Protein AF-A0A818ND26-F1 (afdb_monomer_lite)

Radius of gyration: 24.38 Å; chains: 1; bounding box: 52×43×63 Å

Foldseek 3Di:
DDPLLVVLLVVLVVLLVCLQAQLVQLQPDDAQAFDDCVVCVPPPGPPVVSVVVNCVCCVQFNVVSRRSHPVNNVLSNCRNPPSNVLSVVSSVCSVVVPLVCLVVLLVVLVSLLVSLVVSVCCQVPNPGHTNDVVVVCVVCVVSNCSSVSSCVVSPDPDPPDVLVVVLVVVLVVVVVVCVVVVHDDDPVNSQVSSVVSSVVVPPVVPPDDD

Structure (mmCIF, N/CA/C/O backbone):
data_AF-A0A818ND26-F1
#
_entry.id   AF-A0A818ND26-F1
#
loop_
_atom_site.group_PDB
_atom_site.id
_atom_site.type_symbol
_atom_site.label_atom_id
_atom_site.label_alt_id
_atom_site.label_comp_id
_atom_site.label_asym_id
_atom_site.label_entity_id
_atom_site.label_seq_id
_atom_site.pdbx_PDB_ins_code
_atom_site.Cartn_x
_atom_site.Cartn_y
_atom_site.Cartn_z
_atom_site.occupancy
_atom_site.B_iso_or_equiv
_atom_site.auth_seq_id
_atom_site.auth_comp_id
_atom_site.auth_asym_id
_atom_site.auth_atom_id
_atom_site.pdbx_PDB_model_num
ATOM 1 N N . MET A 1 1 ? -14.605 -12.585 13.338 1.00 81.44 1 MET A N 1
ATOM 2 C CA . MET A 1 1 ? -13.913 -11.651 12.425 1.00 81.44 1 MET A CA 1
ATOM 3 C C . MET A 1 1 ? -14.925 -11.227 11.373 1.00 81.44 1 MET A C 1
ATOM 5 O O . MET A 1 1 ? -15.633 -12.107 10.894 1.00 81.44 1 MET A O 1
ATOM 9 N N . GLN A 1 2 ? -15.090 -9.928 11.109 1.00 87.25 2 GLN A N 1
ATOM 10 C CA . GLN A 1 2 ? -16.109 -9.437 10.166 1.00 87.25 2 GLN A CA 1
ATOM 11 C C . GLN A 1 2 ? -15.726 -9.802 8.720 1.00 87.25 2 GLN A C 1
ATOM 13 O O . GLN A 1 2 ? -14.552 -10.042 8.439 1.00 87.25 2 GLN A O 1
ATOM 18 N N . SER A 1 3 ? -16.685 -9.835 7.787 1.00 93.44 3 SER A N 1
ATOM 19 C CA . SER A 1 3 ? -16.395 -10.131 6.369 1.00 93.44 3 SER A CA 1
ATOM 20 C C . SER A 1 3 ? -15.405 -9.134 5.757 1.00 93.44 3 SER A C 1
ATOM 22 O O . SER A 1 3 ? -14.514 -9.529 5.013 1.00 93.44 3 SER A O 1
ATOM 24 N N . ILE A 1 4 ? -15.501 -7.859 6.144 1.00 94.81 4 ILE A N 1
ATOM 25 C CA . ILE A 1 4 ? -14.566 -6.807 5.727 1.00 94.81 4 ILE A CA 1
ATOM 26 C C . ILE A 1 4 ? -13.142 -7.031 6.261 1.00 94.81 4 ILE A C 1
ATOM 28 O O . ILE A 1 4 ? -12.183 -6.774 5.546 1.00 94.81 4 ILE A O 1
ATOM 32 N N . ASP A 1 5 ? -12.986 -7.582 7.469 1.00 96.06 5 ASP A N 1
ATOM 33 C CA . ASP A 1 5 ? -11.663 -7.887 8.034 1.00 96.06 5 ASP A CA 1
ATOM 34 C C . ASP A 1 5 ? -10.977 -9.007 7.229 1.00 96.06 5 ASP A C 1
ATOM 36 O O . ASP A 1 5 ? -9.780 -8.938 6.967 1.00 96.06 5 ASP A O 1
ATOM 40 N N . LYS A 1 6 ? -11.745 -10.019 6.789 1.00 96.94 6 LYS A N 1
ATOM 41 C CA . LYS A 1 6 ? -11.246 -11.095 5.913 1.00 96.94 6 LYS A CA 1
ATOM 42 C C . LYS A 1 6 ? -10.783 -10.554 4.563 1.00 96.94 6 LYS A C 1
ATOM 44 O O . LYS A 1 6 ? -9.723 -10.954 4.094 1.00 96.94 6 LYS A O 1
ATOM 49 N N . LEU A 1 7 ? -11.568 -9.652 3.966 1.00 96.81 7 LEU A N 1
ATOM 50 C CA . LEU A 1 7 ? -11.207 -8.978 2.719 1.00 96.81 7 LEU A CA 1
ATOM 51 C C . LEU A 1 7 ? -9.893 -8.208 2.887 1.00 96.81 7 LEU A C 1
ATOM 53 O O . LEU A 1 7 ? -8.977 -8.410 2.105 1.00 96.81 7 LEU A O 1
ATOM 57 N N . ILE A 1 8 ? -9.777 -7.394 3.941 1.00 97.75 8 ILE A N 1
ATOM 58 C CA . ILE A 1 8 ? -8.572 -6.601 4.223 1.00 97.75 8 ILE A CA 1
ATOM 59 C C . ILE A 1 8 ? -7.341 -7.493 4.404 1.00 97.75 8 ILE A C 1
ATOM 61 O O . ILE A 1 8 ? -6.300 -7.219 3.813 1.00 97.75 8 ILE A O 1
ATOM 65 N N . ILE A 1 9 ? -7.456 -8.575 5.181 1.00 98.25 9 ILE A N 1
ATOM 66 C CA . ILE A 1 9 ? -6.361 -9.537 5.368 1.00 98.25 9 ILE A CA 1
ATOM 67 C C . ILE A 1 9 ? -5.968 -10.173 4.031 1.00 98.25 9 ILE A C 1
ATOM 69 O O . ILE A 1 9 ? -4.786 -10.202 3.703 1.00 98.25 9 ILE A O 1
ATOM 73 N N . GLY A 1 10 ? -6.942 -10.651 3.249 1.00 98.06 10 GLY A N 1
ATOM 74 C CA . GLY A 1 10 ? -6.683 -11.237 1.933 1.00 98.06 10 GLY A CA 1
ATOM 75 C C . GLY A 1 10 ? -5.962 -10.263 1.002 1.00 98.06 10 GLY A C 1
ATOM 76 O O . GLY A 1 10 ? -4.961 -10.627 0.388 1.00 98.06 10 GLY A O 1
ATOM 77 N N . THR A 1 11 ? -6.402 -9.004 0.968 1.00 97.69 11 THR A N 1
ATOM 78 C CA . THR A 1 11 ? -5.747 -7.945 0.197 1.00 97.69 11 THR A CA 1
ATOM 79 C C . THR A 1 11 ? -4.316 -7.699 0.662 1.00 97.69 11 THR A C 1
ATOM 81 O O . THR A 1 11 ? -3.419 -7.632 -0.172 1.00 97.69 11 THR A O 1
ATOM 84 N N . PHE A 1 12 ? -4.062 -7.624 1.971 1.00 98.38 12 PHE A N 1
ATOM 85 C CA . PHE A 1 12 ? -2.701 -7.451 2.483 1.00 98.38 12 PHE A CA 1
ATOM 86 C C . PHE A 1 12 ? -1.774 -8.620 2.138 1.00 98.38 12 PHE A C 1
ATOM 88 O O . PHE A 1 12 ? -0.599 -8.385 1.882 1.00 98.38 12 PHE A O 1
ATOM 95 N N . ILE A 1 13 ? -2.275 -9.857 2.071 1.00 98.44 13 ILE A N 1
ATOM 96 C CA . ILE A 1 13 ? -1.480 -11.016 1.623 1.00 98.44 13 ILE A CA 1
ATOM 97 C C . ILE A 1 13 ? -1.099 -10.875 0.143 1.00 98.44 13 ILE A C 1
ATOM 99 O O . ILE A 1 13 ? 0.050 -11.115 -0.237 1.00 98.44 13 ILE A O 1
ATOM 103 N N . VAL A 1 14 ? -2.051 -10.460 -0.697 1.00 97.38 14 VAL A N 1
ATOM 104 C CA . VAL A 1 14 ? -1.796 -10.202 -2.121 1.00 97.38 14 VAL A CA 1
ATOM 105 C C . VAL A 1 14 ? -0.785 -9.067 -2.280 1.00 97.38 14 VAL A C 1
ATOM 107 O O . VAL A 1 14 ? 0.212 -9.237 -2.977 1.00 97.38 14 VAL A O 1
ATOM 110 N N . PHE A 1 15 ? -0.980 -7.947 -1.583 1.00 96.94 15 PHE A N 1
ATOM 111 C CA . PHE A 1 15 ? -0.073 -6.798 -1.640 1.00 96.94 15 PHE A CA 1
ATOM 112 C C . PHE A 1 15 ? 1.320 -7.147 -1.126 1.00 96.94 15 PHE A C 1
ATOM 114 O O . PHE A 1 15 ? 2.300 -6.772 -1.753 1.00 96.94 15 PHE A O 1
ATOM 121 N N . PHE A 1 16 ? 1.422 -7.926 -0.047 1.00 98.19 16 PHE A N 1
ATOM 122 C CA . PHE A 1 16 ? 2.698 -8.447 0.437 1.00 98.19 16 PHE A CA 1
ATOM 123 C C . PHE A 1 16 ? 3.413 -9.263 -0.639 1.00 98.19 16 PHE A C 1
ATOM 125 O O . PHE A 1 16 ? 4.606 -9.074 -0.849 1.00 98.19 16 PHE A O 1
ATOM 132 N N . THR A 1 17 ? 2.682 -10.120 -1.357 1.00 97.44 17 THR A N 1
ATOM 133 C CA . THR A 1 17 ? 3.244 -10.924 -2.448 1.00 97.44 17 THR A CA 1
ATOM 134 C C . THR A 1 17 ? 3.788 -10.036 -3.566 1.00 97.44 17 THR A C 1
ATOM 136 O O . THR A 1 17 ? 4.926 -10.239 -3.982 1.00 97.44 17 THR A O 1
ATOM 139 N N . PHE A 1 18 ? 3.031 -9.031 -4.018 1.00 96.25 18 PHE A N 1
ATOM 140 C CA . PHE A 1 18 ? 3.501 -8.069 -5.026 1.00 96.25 18 PHE A CA 1
ATOM 141 C C . PHE A 1 18 ? 4.711 -7.264 -4.541 1.00 96.25 18 PHE A C 1
ATOM 143 O O . PHE A 1 18 ? 5.701 -7.172 -5.263 1.00 96.25 18 PHE A O 1
ATOM 150 N N . ALA A 1 19 ? 4.680 -6.785 -3.297 1.00 96.88 19 ALA A N 1
ATOM 151 C CA . ALA A 1 19 ? 5.752 -5.995 -2.706 1.00 96.88 19 ALA A CA 1
ATOM 152 C C . ALA A 1 19 ? 7.090 -6.744 -2.698 1.00 96.88 19 ALA A C 1
ATOM 154 O O . ALA A 1 19 ? 8.116 -6.204 -3.105 1.00 96.88 19 ALA A O 1
ATOM 155 N N . ILE A 1 20 ? 7.086 -8.015 -2.279 1.00 97.25 20 ILE A N 1
ATOM 156 C CA . ILE A 1 20 ? 8.314 -8.818 -2.227 1.00 97.25 20 ILE A CA 1
ATOM 157 C C . ILE A 1 20 ? 8.710 -9.414 -3.579 1.00 97.25 20 ILE A C 1
ATOM 159 O O . ILE A 1 20 ? 9.785 -9.995 -3.664 1.00 97.25 20 ILE A O 1
ATOM 163 N N . THR A 1 21 ? 7.872 -9.325 -4.616 1.00 96.50 21 THR A N 1
ATOM 164 C CA . THR A 1 21 ? 8.174 -9.886 -5.942 1.00 96.50 21 THR A CA 1
ATOM 165 C C . THR A 1 21 ? 8.370 -8.792 -6.982 1.00 96.50 21 THR A C 1
ATOM 167 O O . THR A 1 21 ? 9.504 -8.520 -7.355 1.00 96.50 21 THR A O 1
ATOM 170 N N . THR A 1 22 ? 7.290 -8.166 -7.437 1.00 95.06 22 THR A N 1
ATOM 171 C CA . THR A 1 22 ? 7.282 -7.156 -8.498 1.00 95.06 22 THR A CA 1
ATOM 172 C C . THR A 1 22 ? 7.978 -5.869 -8.060 1.00 95.06 22 THR A C 1
ATOM 174 O O . THR A 1 22 ? 8.961 -5.475 -8.680 1.00 95.06 22 THR A O 1
ATOM 177 N N . ASP A 1 23 ? 7.545 -5.250 -6.960 1.00 94.81 23 ASP A N 1
ATOM 178 C CA . ASP A 1 23 ? 8.058 -3.929 -6.546 1.00 94.81 23 ASP A CA 1
ATOM 179 C C . ASP A 1 23 ? 9.511 -4.019 -6.047 1.00 94.81 23 ASP A C 1
ATOM 181 O O . ASP A 1 23 ? 10.302 -3.071 -6.135 1.00 94.81 23 ASP A O 1
ATOM 185 N N . TYR A 1 24 ? 9.897 -5.207 -5.571 1.00 96.12 24 TYR A N 1
ATOM 186 C CA . TYR A 1 24 ? 11.274 -5.536 -5.230 1.00 96.12 24 TYR A CA 1
ATOM 187 C C . TYR A 1 24 ? 12.227 -5.325 -6.414 1.00 96.12 24 TYR A C 1
ATOM 189 O O . TYR A 1 24 ? 13.339 -4.848 -6.195 1.00 96.12 24 TYR A O 1
ATOM 197 N N . ILE A 1 25 ? 11.797 -5.610 -7.653 1.00 96.25 25 ILE A N 1
ATOM 198 C CA . ILE A 1 25 ? 12.621 -5.444 -8.861 1.00 96.25 25 ILE A CA 1
ATOM 199 C C . ILE A 1 25 ? 13.108 -3.994 -8.970 1.00 96.25 25 ILE A C 1
ATOM 201 O O . ILE A 1 25 ? 14.316 -3.758 -8.980 1.00 96.25 25 ILE A O 1
ATOM 205 N N . ASN A 1 26 ? 12.187 -3.025 -8.973 1.00 95.81 26 ASN A N 1
ATOM 206 C CA . ASN A 1 26 ? 12.513 -1.595 -9.020 1.00 95.81 26 ASN A CA 1
ATOM 207 C C . ASN A 1 26 ? 13.348 -1.154 -7.811 1.00 95.81 26 ASN A C 1
ATOM 209 O O . ASN A 1 26 ? 14.309 -0.395 -7.951 1.00 95.81 26 ASN A O 1
ATOM 213 N N . SER A 1 27 ? 13.019 -1.680 -6.630 1.00 95.06 27 SER A N 1
ATOM 214 C CA . SER A 1 27 ? 13.678 -1.327 -5.369 1.00 95.06 27 SER A CA 1
ATOM 215 C C . SER A 1 27 ? 15.167 -1.680 -5.347 1.00 95.06 27 SER A C 1
ATOM 217 O O . SER A 1 27 ? 15.984 -0.921 -4.816 1.00 95.06 27 SER A O 1
ATOM 219 N N . VAL A 1 28 ? 15.556 -2.816 -5.933 1.00 94.12 28 VAL A N 1
ATOM 220 C CA . VAL A 1 28 ? 16.959 -3.269 -5.939 1.00 94.12 28 VAL A CA 1
ATOM 221 C C . VAL A 1 28 ? 17.697 -2.959 -7.235 1.00 94.12 28 VAL A C 1
ATOM 223 O O . VAL A 1 28 ? 18.923 -2.861 -7.207 1.00 94.12 28 VAL A O 1
ATOM 226 N N . ALA A 1 29 ? 16.983 -2.723 -8.338 1.00 94.25 29 ALA A N 1
ATOM 227 C CA . ALA A 1 29 ? 17.585 -2.322 -9.605 1.00 94.25 29 ALA A CA 1
ATOM 228 C C . ALA A 1 29 ? 18.390 -1.024 -9.490 1.00 94.25 29 ALA A C 1
ATOM 230 O O . ALA A 1 29 ? 17.991 -0.133 -8.735 1.00 94.25 29 ALA A O 1
ATOM 231 N N . PRO A 1 30 ? 19.510 -0.882 -10.218 1.00 91.81 30 PRO A N 1
ATOM 232 C CA . PRO A 1 30 ? 20.260 0.367 -10.241 1.00 91.81 30 PRO A CA 1
ATOM 233 C C . PRO A 1 30 ? 19.376 1.560 -10.640 1.00 91.81 30 PRO A C 1
ATOM 235 O O . PRO A 1 30 ? 18.368 1.418 -11.332 1.00 91.81 30 PRO A O 1
ATOM 238 N N . VAL A 1 31 ? 19.729 2.742 -10.136 1.00 92.81 31 VAL A N 1
ATOM 239 C CA . VAL A 1 31 ? 19.004 3.989 -10.420 1.00 92.81 31 VAL A CA 1
ATOM 240 C C . VAL A 1 31 ? 19.360 4.472 -11.820 1.00 92.81 31 VAL A C 1
ATOM 242 O O . 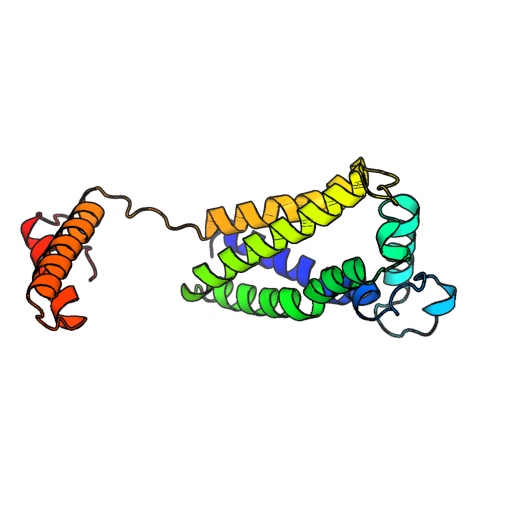VAL A 1 31 ? 20.543 4.520 -12.148 1.00 92.81 31 VAL A O 1
ATOM 245 N N . ASN A 1 32 ? 18.364 4.918 -12.592 1.00 89.12 32 ASN A N 1
ATOM 246 C CA . ASN A 1 32 ? 18.531 5.439 -13.957 1.00 89.12 32 ASN A CA 1
ATOM 247 C C . ASN A 1 32 ? 19.130 4.425 -14.953 1.00 89.12 32 ASN A C 1
ATOM 249 O O . ASN A 1 32 ? 19.660 4.822 -15.992 1.00 89.12 32 ASN A O 1
ATOM 253 N N . GLU A 1 33 ? 19.058 3.131 -14.646 1.00 89.25 33 GLU A N 1
ATOM 254 C CA . GLU A 1 33 ? 19.393 2.062 -15.580 1.00 89.25 33 GLU A CA 1
ATOM 255 C C . GLU A 1 33 ? 18.117 1.326 -15.968 1.00 89.25 33 GLU A C 1
ATOM 257 O O . GLU A 1 33 ? 17.318 0.946 -15.110 1.00 89.25 33 GLU A O 1
ATOM 262 N N . GLU A 1 34 ? 17.939 1.101 -17.268 1.00 89.94 34 GLU A N 1
ATOM 263 C CA . GLU A 1 34 ? 16.754 0.411 -17.757 1.00 89.94 34 GLU A CA 1
ATOM 264 C C . GLU A 1 34 ? 16.716 -1.043 -17.288 1.00 89.94 34 GLU A C 1
ATOM 266 O O . GLU A 1 34 ? 17.657 -1.805 -17.504 1.00 89.94 34 GLU A O 1
ATOM 271 N N . ILE A 1 35 ? 15.602 -1.466 -16.706 1.00 92.00 35 ILE A N 1
ATOM 272 C CA . ILE A 1 35 ? 15.396 -2.830 -16.226 1.00 92.00 35 ILE A CA 1
ATOM 273 C C . ILE A 1 35 ? 14.963 -3.705 -17.406 1.00 92.00 35 ILE A C 1
ATOM 275 O O . ILE A 1 35 ? 13.798 -3.724 -17.789 1.00 92.00 35 ILE A O 1
ATOM 279 N N . ARG A 1 36 ? 15.894 -4.464 -17.988 1.00 90.00 36 ARG A N 1
ATOM 280 C CA . ARG A 1 36 ? 15.653 -5.341 -19.146 1.00 90.00 36 ARG A CA 1
ATOM 281 C C . ARG A 1 36 ? 15.995 -6.790 -18.823 1.00 90.00 36 ARG A C 1
ATOM 283 O O . ARG A 1 36 ? 16.625 -7.106 -17.821 1.00 90.00 36 ARG A O 1
ATOM 290 N N . ASN A 1 37 ? 15.613 -7.709 -19.702 1.00 87.44 37 ASN A N 1
ATOM 291 C CA . ASN A 1 37 ? 15.964 -9.123 -19.539 1.00 87.44 37 ASN A CA 1
ATOM 292 C C . ASN A 1 37 ? 17.497 -9.338 -19.534 1.00 87.44 37 ASN A C 1
ATOM 294 O O . ASN A 1 37 ? 18.037 -10.132 -18.767 1.00 87.44 37 ASN A O 1
ATOM 298 N N . GLU A 1 38 ? 18.226 -8.570 -20.344 1.00 87.56 38 GLU A N 1
ATOM 299 C CA . GLU A 1 38 ? 19.681 -8.687 -20.501 1.00 87.56 38 GLU A CA 1
ATOM 300 C C . GLU A 1 38 ? 20.445 -8.454 -19.185 1.00 87.56 38 GLU A C 1
ATOM 302 O O . GLU A 1 38 ? 21.334 -9.240 -18.848 1.00 87.56 38 GLU A O 1
ATOM 307 N N . ASN A 1 39 ? 20.066 -7.436 -18.400 1.00 86.94 39 ASN A N 1
ATOM 308 C CA . ASN A 1 39 ? 20.769 -7.048 -17.169 1.00 86.94 39 ASN A CA 1
ATOM 309 C C . ASN A 1 39 ? 20.234 -7.704 -15.881 1.00 86.94 39 ASN A C 1
ATOM 311 O O . ASN A 1 39 ? 20.850 -7.582 -14.822 1.00 86.94 39 ASN A O 1
ATOM 315 N N . THR A 1 40 ? 19.145 -8.463 -15.966 1.00 89.75 40 THR A N 1
ATOM 316 C CA . THR A 1 40 ? 18.503 -9.136 -14.817 1.00 89.75 40 THR A CA 1
ATOM 317 C C . THR A 1 40 ? 18.419 -10.660 -14.968 1.00 89.75 40 THR A C 1
ATOM 319 O O . THR A 1 40 ? 18.053 -11.357 -14.024 1.00 89.75 40 THR A O 1
ATOM 322 N N . SER A 1 41 ? 18.841 -11.217 -16.108 1.00 87.69 41 SER A N 1
ATOM 323 C CA . SER A 1 41 ? 18.864 -12.666 -16.380 1.00 87.69 41 SER A CA 1
AT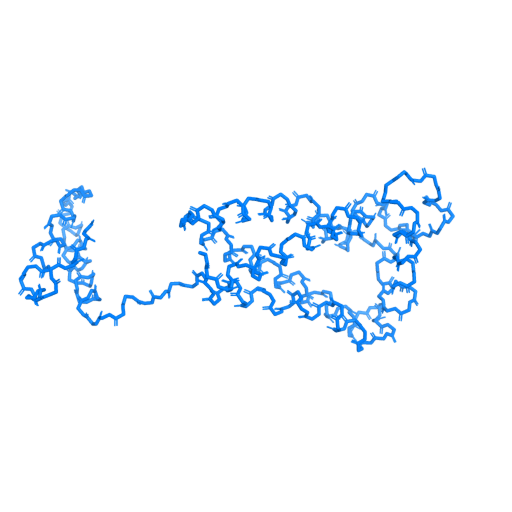OM 324 C C . SER A 1 41 ? 19.584 -13.510 -15.316 1.00 87.69 41 SER A C 1
ATOM 326 O O . SER A 1 41 ? 19.271 -14.685 -15.129 1.00 87.69 41 SER A O 1
ATOM 328 N N . LYS A 1 42 ? 20.552 -12.917 -14.606 1.00 90.12 42 LYS A N 1
ATOM 329 C CA . LYS A 1 42 ? 21.326 -13.567 -13.535 1.00 90.12 42 LYS A CA 1
ATOM 330 C C . LYS A 1 42 ? 20.695 -13.439 -12.148 1.00 90.12 42 LYS A C 1
ATOM 332 O O . LYS A 1 42 ? 21.222 -14.004 -11.192 1.00 90.12 42 LYS A O 1
ATOM 337 N N . TRP A 1 43 ? 19.624 -12.666 -12.004 1.00 92.69 43 TRP A N 1
ATOM 338 C CA . TRP A 1 43 ? 19.007 -12.434 -10.707 1.00 92.69 43 TRP A CA 1
ATOM 339 C C . TRP A 1 43 ? 18.215 -13.669 -10.284 1.00 92.69 43 TRP A C 1
ATOM 341 O O . TRP A 1 43 ? 17.450 -14.246 -11.059 1.00 92.69 43 TRP A O 1
ATOM 351 N N . LEU A 1 44 ? 18.416 -14.077 -9.031 1.00 92.75 44 LEU A N 1
ATOM 352 C CA . LEU A 1 44 ? 17.753 -15.249 -8.454 1.00 92.75 44 LEU A CA 1
ATOM 353 C C . LEU A 1 44 ? 16.330 -14.941 -7.979 1.00 92.75 44 LEU A C 1
ATOM 355 O O . LEU A 1 44 ? 15.514 -15.853 -7.859 1.00 92.75 44 LEU A O 1
ATOM 359 N N . TRP A 1 45 ? 16.048 -13.671 -7.686 1.00 94.44 45 TRP A N 1
ATOM 360 C CA . TRP A 1 45 ? 14.781 -13.230 -7.127 1.00 94.44 45 TRP A CA 1
ATOM 361 C C . TRP A 1 45 ? 14.293 -11.928 -7.788 1.00 94.44 45 TRP A C 1
ATOM 363 O O . TRP A 1 45 ? 15.110 -11.021 -7.971 1.00 94.44 45 TRP A O 1
ATOM 373 N N . PRO A 1 46 ? 12.985 -11.806 -8.098 1.00 95.75 46 PRO A N 1
ATOM 374 C CA . PRO A 1 46 ? 11.960 -12.859 -8.047 1.00 95.75 46 PRO A CA 1
ATOM 375 C C . PRO A 1 46 ? 12.195 -13.971 -9.093 1.00 95.75 46 PRO A C 1
ATOM 377 O O . PRO A 1 46 ? 13.090 -13.858 -9.931 1.00 95.75 46 PRO A O 1
ATOM 380 N N . PRO A 1 47 ? 11.424 -15.075 -9.071 1.00 95.12 47 PRO A N 1
ATOM 381 C CA . PRO A 1 47 ? 11.530 -16.109 -10.098 1.00 95.12 47 PRO A CA 1
ATOM 382 C C . PRO A 1 47 ? 11.385 -15.543 -11.519 1.00 95.12 47 PRO A C 1
ATOM 384 O O . PRO A 1 47 ? 10.573 -14.656 -11.766 1.00 95.12 47 PRO A O 1
ATOM 387 N N . GLN A 1 48 ? 12.106 -16.112 -12.487 1.00 91.75 48 GLN A N 1
ATOM 388 C CA . GLN A 1 48 ? 12.203 -15.590 -13.862 1.00 91.75 48 GLN A CA 1
ATOM 389 C C . GLN A 1 48 ? 10.859 -15.426 -14.600 1.00 91.75 48 GLN A C 1
ATOM 391 O O . GLN A 1 48 ? 10.739 -14.594 -15.498 1.00 91.75 48 GLN A O 1
ATOM 396 N N . PHE A 1 49 ? 9.814 -16.174 -14.233 1.00 93.69 49 PHE A N 1
ATOM 397 C CA . PHE A 1 49 ? 8.482 -15.953 -14.808 1.00 93.69 49 PHE A CA 1
ATOM 398 C C . PHE A 1 49 ? 7.855 -14.623 -14.352 1.00 93.69 49 PHE A C 1
ATOM 400 O O . PHE A 1 49 ? 7.117 -14.013 -15.122 1.00 93.69 49 PHE A O 1
ATOM 407 N N . VAL A 1 50 ? 8.174 -14.151 -13.140 1.00 96.50 50 VAL A N 1
ATOM 408 C CA . VAL A 1 50 ? 7.736 -12.847 -12.621 1.00 96.50 50 VAL A CA 1
ATOM 409 C C . VAL A 1 50 ? 8.402 -11.728 -13.411 1.00 96.50 50 VAL A C 1
ATOM 411 O O . VAL A 1 50 ? 7.712 -10.809 -13.827 1.00 96.50 50 VAL A O 1
ATOM 414 N N . PHE A 1 51 ? 9.699 -11.845 -13.714 1.00 95.38 51 PHE A N 1
ATOM 415 C CA . PHE A 1 51 ? 10.394 -10.896 -14.592 1.00 95.38 51 PHE A CA 1
ATOM 416 C C . PHE A 1 51 ? 9.733 -10.791 -15.969 1.00 95.38 51 PHE A C 1
ATOM 418 O O . PHE A 1 51 ? 9.495 -9.693 -16.454 1.00 95.38 51 PHE A O 1
ATOM 425 N N . LYS A 1 52 ? 9.350 -11.920 -16.580 1.00 94.00 52 LYS A N 1
ATOM 426 C CA . LYS A 1 52 ? 8.633 -11.909 -17.869 1.00 94.00 52 LYS A CA 1
ATOM 427 C C . LYS A 1 52 ? 7.294 -11.172 -17.790 1.00 94.00 52 LYS A C 1
ATOM 429 O O . LYS A 1 52 ? 6.977 -10.400 -18.690 1.00 94.00 52 LYS A O 1
ATOM 434 N N . LEU A 1 53 ? 6.522 -11.405 -16.726 1.00 95.50 53 LEU A N 1
ATOM 435 C CA . LEU A 1 53 ? 5.265 -10.689 -16.486 1.00 95.50 53 LEU A CA 1
ATOM 436 C C . LEU A 1 53 ? 5.507 -9.197 -16.244 1.00 95.50 53 LEU A C 1
ATOM 438 O O . LEU A 1 53 ? 4.777 -8.369 -16.778 1.00 95.50 53 LEU A O 1
ATOM 442 N N . TYR A 1 54 ? 6.550 -8.868 -15.487 1.00 96.12 54 TYR A N 1
ATOM 443 C CA . TYR A 1 54 ? 6.968 -7.502 -15.216 1.00 96.12 54 TYR A CA 1
ATOM 444 C C . TYR A 1 54 ? 7.350 -6.763 -16.503 1.00 96.12 54 TYR A C 1
ATOM 446 O O . TYR A 1 54 ? 6.803 -5.695 -16.759 1.00 96.12 54 TYR A O 1
ATOM 454 N N . TYR A 1 55 ? 8.196 -7.337 -17.368 1.00 95.38 55 TYR A N 1
ATOM 455 C CA . TYR A 1 55 ? 8.528 -6.707 -18.654 1.00 95.38 55 TYR A CA 1
ATOM 456 C C . TYR A 1 55 ? 7.298 -6.519 -19.516 1.00 95.38 55 TYR A C 1
ATOM 458 O O . TYR A 1 55 ? 7.099 -5.436 -20.050 1.00 95.38 55 TYR A O 1
ATOM 466 N N . TRP A 1 56 ? 6.441 -7.539 -19.607 1.00 96.06 56 TRP A N 1
ATOM 467 C CA . TRP A 1 56 ? 5.205 -7.414 -20.364 1.00 96.06 56 TRP A CA 1
ATOM 468 C C . TRP A 1 56 ? 4.344 -6.261 -19.840 1.00 96.06 56 TRP A C 1
ATOM 470 O O . TRP A 1 56 ? 3.864 -5.451 -20.634 1.00 96.06 56 TRP A O 1
ATOM 480 N N . TRP A 1 57 ? 4.188 -6.150 -18.517 1.00 96.44 57 TRP A N 1
ATOM 481 C CA . TRP A 1 57 ? 3.445 -5.059 -17.895 1.00 96.44 57 TRP A CA 1
ATOM 482 C C . TRP A 1 57 ? 4.057 -3.704 -18.240 1.00 96.44 57 TRP A C 1
ATOM 484 O O . TRP A 1 57 ? 3.351 -2.816 -18.712 1.00 96.44 57 TRP A O 1
ATOM 494 N N . CYS A 1 58 ? 5.367 -3.542 -18.083 1.00 95.31 58 CYS A N 1
ATOM 495 C CA . CYS A 1 58 ? 5.988 -2.246 -18.308 1.00 95.31 58 CYS A CA 1
ATOM 496 C C . CYS A 1 58 ? 6.032 -1.867 -19.799 1.00 95.31 58 CYS A C 1
ATOM 498 O O . CYS A 1 58 ? 5.787 -0.725 -20.182 1.00 95.31 58 CYS A O 1
ATOM 500 N N . GLU A 1 59 ? 6.267 -2.832 -20.686 1.00 94.50 59 GLU A N 1
ATOM 501 C CA . GLU A 1 59 ? 6.304 -2.596 -22.128 1.00 94.50 59 GLU A CA 1
ATOM 502 C C . GLU A 1 59 ? 4.928 -2.277 -22.719 1.00 94.50 59 GLU A C 1
ATOM 504 O O . GLU A 1 59 ? 4.870 -1.553 -23.713 1.00 94.50 59 GLU A O 1
ATOM 509 N N . ASN A 1 60 ? 3.834 -2.782 -22.139 1.00 96.25 60 ASN A N 1
ATOM 510 C CA . ASN A 1 60 ? 2.484 -2.644 -22.703 1.00 96.25 60 ASN A CA 1
ATOM 511 C C . ASN A 1 60 ? 1.568 -1.707 -21.908 1.00 96.25 60 ASN A C 1
ATOM 513 O O . ASN A 1 60 ? 0.580 -1.213 -22.454 1.00 96.25 60 ASN A O 1
ATOM 517 N N . VAL A 1 61 ? 1.874 -1.465 -20.634 1.00 97.06 61 VAL A N 1
ATOM 518 C CA . VAL A 1 61 ? 1.012 -0.724 -19.709 1.00 97.06 61 VAL A CA 1
ATOM 519 C C . VAL A 1 61 ? 1.775 0.434 -19.084 1.00 97.06 61 VAL A C 1
ATOM 521 O O . VAL A 1 61 ? 1.424 1.577 -19.378 1.00 97.06 61 VAL A O 1
ATOM 524 N N . ASP A 1 62 ? 2.811 0.157 -18.288 1.00 96.00 62 ASP A N 1
ATOM 525 C CA . ASP A 1 62 ? 3.474 1.155 -17.438 1.00 96.00 62 ASP A CA 1
ATOM 526 C C . ASP A 1 62 ? 4.996 1.275 -17.683 1.00 96.00 62 ASP A C 1
ATOM 528 O O . ASP A 1 62 ? 5.802 0.681 -16.963 1.00 96.00 62 ASP A O 1
ATOM 532 N N . PRO A 1 63 ? 5.423 2.019 -18.720 1.00 95.06 63 PRO A N 1
ATOM 533 C CA . PRO A 1 63 ? 6.828 2.0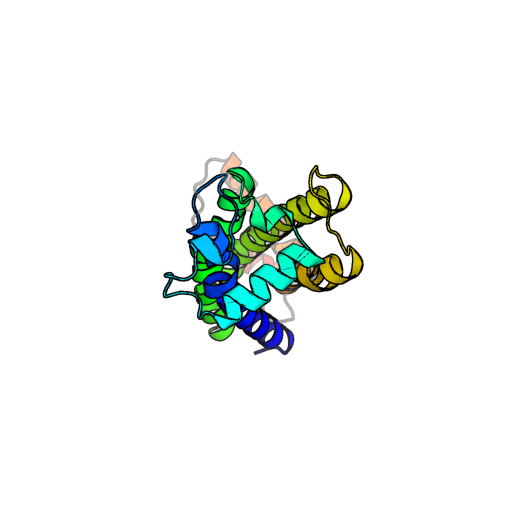74 -19.127 1.00 95.06 63 PRO A CA 1
ATOM 534 C C . PRO A 1 63 ? 7.742 2.779 -18.122 1.00 95.06 63 PRO A C 1
ATOM 536 O O . PRO A 1 63 ? 8.945 2.521 -18.140 1.00 95.06 63 PRO A O 1
ATOM 539 N N . ILE A 1 64 ? 7.196 3.608 -17.226 1.00 93.94 64 ILE A N 1
ATOM 540 C CA . ILE A 1 64 ? 7.996 4.387 -16.271 1.00 93.94 64 ILE A CA 1
ATOM 541 C C . ILE A 1 64 ? 8.804 3.491 -15.324 1.00 93.94 64 ILE A C 1
ATOM 543 O O . ILE A 1 64 ? 9.894 3.850 -14.874 1.00 93.94 64 ILE A O 1
ATOM 547 N N . LEU A 1 65 ? 8.294 2.286 -15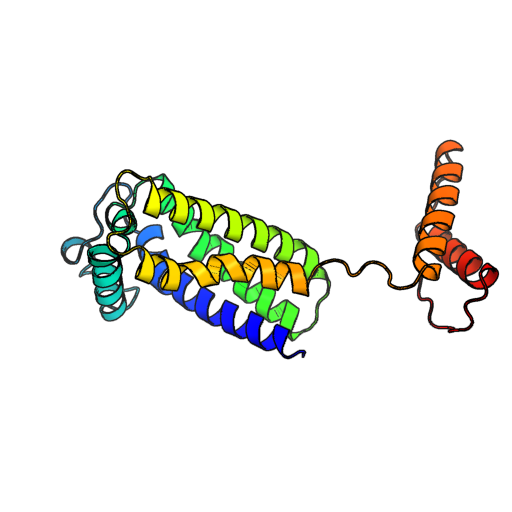.063 1.00 94.81 65 LEU A N 1
ATOM 548 C CA . LEU A 1 65 ? 8.952 1.296 -14.225 1.00 94.81 65 LEU A CA 1
ATOM 549 C C . LEU A 1 65 ? 10.229 0.745 -14.874 1.00 94.81 65 LEU A C 1
ATOM 551 O O . LEU A 1 65 ? 11.140 0.375 -14.139 1.00 94.81 65 LEU A O 1
ATOM 555 N N . LEU A 1 66 ? 10.348 0.741 -16.210 1.00 94.31 66 LEU A N 1
ATOM 556 C CA . LEU A 1 66 ? 11.562 0.265 -16.885 1.00 94.31 66 LEU A CA 1
ATOM 557 C C . LEU A 1 66 ? 12.741 1.198 -16.646 1.00 94.31 66 LEU A C 1
ATOM 559 O O . LEU A 1 66 ? 13.831 0.704 -16.394 1.00 94.31 66 LEU A O 1
ATOM 563 N N . HIS A 1 67 ? 12.552 2.516 -16.713 1.00 90.75 67 HIS A N 1
ATOM 564 C CA . HIS A 1 67 ? 13.669 3.458 -16.571 1.00 90.75 67 HIS A CA 1
ATOM 565 C C . HIS A 1 67 ? 14.143 3.626 -15.129 1.00 90.75 67 HIS A C 1
ATOM 567 O O . HIS A 1 67 ? 15.294 4.004 -14.914 1.00 90.75 67 HIS A O 1
ATOM 573 N N . ASN A 1 68 ? 13.264 3.339 -14.162 1.00 92.81 68 ASN A N 1
ATOM 574 C CA . ASN A 1 68 ? 13.578 3.296 -12.738 1.00 92.81 68 ASN A CA 1
ATOM 575 C C . ASN A 1 68 ? 14.403 4.504 -12.266 1.00 92.81 68 ASN A C 1
ATOM 577 O O . ASN A 1 68 ? 15.491 4.366 -11.691 1.00 92.81 68 ASN A O 1
ATOM 581 N N . ASP A 1 69 ? 13.898 5.706 -12.550 1.00 93.88 69 ASP A N 1
ATOM 582 C CA . ASP A 1 69 ? 14.548 6.927 -12.092 1.00 93.88 69 ASP A CA 1
ATOM 583 C C . ASP A 1 69 ? 14.633 6.983 -10.556 1.00 93.88 69 ASP A C 1
ATOM 585 O O . ASP A 1 69 ? 14.016 6.193 -9.834 1.00 93.88 69 ASP A O 1
ATOM 589 N N . ALA A 1 70 ? 15.415 7.927 -10.032 1.00 95.00 70 ALA A N 1
ATOM 590 C CA . ALA A 1 70 ? 15.659 8.027 -8.594 1.00 95.00 70 ALA A CA 1
ATOM 591 C C . ALA A 1 70 ? 14.373 8.127 -7.752 1.00 95.00 70 ALA A C 1
ATOM 593 O O . ALA A 1 70 ? 14.314 7.558 -6.660 1.00 95.00 70 ALA A O 1
ATOM 594 N N . PHE A 1 71 ? 13.353 8.835 -8.241 1.00 93.44 71 PHE A N 1
ATOM 595 C CA . PHE A 1 71 ? 12.110 9.019 -7.504 1.00 93.44 71 PHE A CA 1
ATOM 596 C C . PHE A 1 71 ? 11.200 7.796 -7.626 1.00 93.44 71 PHE A C 1
ATOM 598 O O . PHE A 1 71 ? 10.672 7.333 -6.620 1.00 93.44 71 PHE A O 1
ATOM 605 N N . ILE A 1 72 ? 11.091 7.203 -8.816 1.00 94.12 72 ILE A N 1
ATOM 606 C CA . ILE A 1 72 ? 10.351 5.952 -9.029 1.00 94.12 72 ILE A CA 1
ATOM 607 C C . ILE A 1 72 ? 10.951 4.815 -8.208 1.00 94.12 72 ILE A C 1
ATOM 609 O O . ILE A 1 72 ? 10.211 4.084 -7.548 1.00 94.12 72 ILE A O 1
ATOM 613 N N . LYS A 1 73 ? 12.282 4.700 -8.163 1.00 95.00 73 LYS A N 1
ATOM 614 C CA . LYS A 1 73 ? 12.951 3.750 -7.274 1.00 95.00 73 LYS A CA 1
ATOM 615 C C . LYS A 1 73 ? 12.607 4.032 -5.814 1.00 95.00 73 LYS A C 1
ATOM 617 O O . LYS A 1 73 ? 12.290 3.100 -5.083 1.00 95.00 73 LYS A O 1
ATOM 622 N N . TYR A 1 74 ? 12.678 5.292 -5.377 1.00 94.81 74 TYR A N 1
ATOM 623 C CA . TYR A 1 74 ? 12.353 5.665 -3.999 1.00 94.81 74 TYR A CA 1
ATOM 624 C C . TYR A 1 74 ? 10.928 5.248 -3.610 1.00 94.81 74 TYR A C 1
ATOM 626 O O . TYR A 1 74 ? 10.754 4.632 -2.558 1.00 94.81 74 TYR A O 1
ATOM 634 N N . LEU A 1 75 ? 9.938 5.523 -4.464 1.00 94.38 75 LEU A N 1
ATOM 635 C CA . LEU A 1 75 ? 8.554 5.103 -4.238 1.00 94.38 75 LEU A CA 1
ATOM 636 C C . LEU A 1 75 ? 8.439 3.581 -4.167 1.00 94.38 75 LEU A C 1
ATOM 638 O O . LEU A 1 75 ? 7.903 3.045 -3.200 1.00 94.38 75 LEU A O 1
ATOM 642 N N . ASN A 1 76 ? 9.036 2.868 -5.125 1.00 94.75 76 ASN A N 1
ATOM 643 C CA . ASN A 1 76 ? 9.000 1.408 -5.131 1.00 94.75 76 ASN A CA 1
ATOM 644 C C . ASN A 1 76 ? 9.696 0.799 -3.909 1.00 94.75 76 ASN A C 1
ATOM 646 O O . ASN A 1 76 ? 9.193 -0.188 -3.386 1.00 94.75 76 ASN A O 1
ATOM 650 N N . CYS A 1 77 ? 10.764 1.415 -3.383 1.00 95.88 77 CYS A N 1
ATOM 651 C CA . CYS A 1 77 ? 11.410 0.993 -2.136 1.00 95.88 77 CYS A CA 1
ATOM 652 C C . CYS A 1 77 ? 10.459 1.027 -0.930 1.00 95.88 77 CYS A C 1
ATOM 654 O O . CYS A 1 77 ? 10.625 0.228 -0.005 1.00 95.88 77 CYS A O 1
ATOM 656 N N . LEU A 1 78 ? 9.455 1.911 -0.909 1.00 95.56 78 LEU A N 1
ATOM 657 C CA . LEU A 1 78 ? 8.469 1.918 0.174 1.00 95.56 78 LEU A CA 1
ATOM 658 C C . LEU A 1 78 ? 7.725 0.583 0.242 1.00 95.56 78 LEU A C 1
ATOM 660 O O . LEU A 1 78 ? 7.435 0.108 1.337 1.00 95.56 78 LEU A O 1
ATOM 664 N N . SER A 1 79 ? 7.480 -0.070 -0.892 1.00 95.12 79 SER A N 1
ATOM 665 C CA . SER A 1 79 ? 6.683 -1.292 -0.930 1.00 95.12 79 SER A CA 1
ATOM 666 C C . SER A 1 79 ? 7.325 -2.466 -0.166 1.00 95.12 79 SER A C 1
ATOM 668 O O . SER A 1 79 ? 6.764 -2.876 0.856 1.00 95.12 79 SER A O 1
ATOM 670 N N . PRO A 1 80 ? 8.520 -2.986 -0.518 1.00 96.88 80 PRO A N 1
ATOM 671 C CA . PRO A 1 80 ? 9.122 -4.101 0.210 1.00 96.88 80 PRO A CA 1
ATOM 672 C C . PRO A 1 80 ? 9.691 -3.707 1.580 1.00 96.88 80 PRO A C 1
ATOM 674 O O . PRO A 1 80 ? 9.756 -4.562 2.463 1.00 96.88 80 PRO A O 1
ATOM 677 N N . PHE A 1 81 ? 10.115 -2.453 1.786 1.00 96.31 81 PHE A N 1
ATOM 678 C CA . PHE A 1 81 ? 10.834 -2.069 3.011 1.00 96.31 81 PHE A CA 1
ATOM 679 C C . PHE A 1 81 ? 9.962 -1.396 4.074 1.00 96.31 81 PHE A C 1
ATOM 681 O O . PHE A 1 81 ? 10.282 -1.492 5.258 1.00 96.31 81 PHE A O 1
ATOM 688 N N . LEU A 1 82 ? 8.860 -0.747 3.689 1.00 95.88 82 LEU A N 1
ATOM 689 C CA . LEU A 1 82 ? 7.941 -0.089 4.623 1.00 95.88 82 LEU A CA 1
ATOM 690 C C . LEU A 1 82 ? 6.569 -0.770 4.638 1.00 95.88 82 LEU A C 1
ATOM 692 O O . LEU A 1 82 ? 6.066 -1.123 5.708 1.00 95.88 82 LEU A O 1
ATOM 696 N N . PHE A 1 83 ? 5.962 -0.984 3.471 1.00 96.44 83 PHE A N 1
ATOM 697 C CA . PHE A 1 83 ? 4.595 -1.484 3.377 1.00 96.44 83 PHE A CA 1
ATOM 698 C C . PHE A 1 83 ? 4.503 -2.983 3.656 1.00 96.44 83 PHE A C 1
ATOM 700 O O . PHE A 1 83 ? 3.639 -3.391 4.425 1.00 96.44 83 PHE A O 1
ATOM 707 N N . ALA A 1 84 ? 5.415 -3.804 3.133 1.00 97.62 84 ALA A N 1
ATOM 708 C CA . ALA A 1 84 ? 5.392 -5.248 3.349 1.00 97.62 84 ALA A CA 1
ATOM 709 C C . ALA A 1 84 ? 5.502 -5.646 4.837 1.00 97.62 84 ALA A C 1
ATOM 711 O O . ALA A 1 84 ? 4.656 -6.419 5.299 1.00 97.62 84 ALA A O 1
ATOM 712 N N . PRO A 1 85 ? 6.437 -5.094 5.641 1.00 98.12 85 PRO A N 1
ATOM 713 C CA . PRO A 1 85 ? 6.439 -5.327 7.086 1.00 98.12 85 PRO A CA 1
ATOM 714 C C . PRO A 1 85 ? 5.147 -4.848 7.755 1.00 98.12 85 PRO A C 1
ATOM 716 O O . PRO A 1 85 ? 4.596 -5.541 8.615 1.00 98.12 85 PRO A O 1
ATOM 719 N N . PHE A 1 86 ? 4.625 -3.691 7.333 1.00 98.19 86 PHE A N 1
ATOM 720 C CA . PHE A 1 86 ? 3.368 -3.167 7.854 1.00 98.19 86 PHE A CA 1
ATOM 721 C C . PHE A 1 86 ? 2.182 -4.093 7.551 1.00 98.19 86 PHE A C 1
ATOM 723 O O . PHE A 1 86 ? 1.357 -4.311 8.435 1.00 98.19 86 PHE A O 1
ATOM 730 N N . TYR A 1 87 ? 2.106 -4.691 6.359 1.00 98.25 87 TYR A N 1
ATOM 731 C CA . TYR A 1 87 ? 1.061 -5.652 6.000 1.00 98.25 87 TYR A CA 1
ATOM 732 C C . TYR A 1 87 ? 1.027 -6.829 6.970 1.00 98.25 87 TYR A C 1
ATOM 734 O O . TYR A 1 87 ? -0.044 -7.181 7.459 1.00 98.25 87 TYR A O 1
ATOM 742 N N . LEU A 1 88 ? 2.186 -7.396 7.319 1.00 98.38 88 LEU A N 1
ATOM 743 C CA . LEU A 1 88 ? 2.269 -8.503 8.277 1.00 98.38 88 LEU A CA 1
ATOM 744 C C . LEU A 1 88 ? 1.801 -8.083 9.677 1.00 98.38 88 LEU A C 1
ATOM 746 O O . LEU A 1 88 ? 1.011 -8.789 10.309 1.00 98.38 88 LEU A O 1
ATOM 750 N N . ILE A 1 89 ? 2.236 -6.906 10.138 1.00 98.31 89 ILE A N 1
ATOM 751 C CA . ILE A 1 89 ? 1.817 -6.333 11.423 1.00 98.31 89 ILE A CA 1
ATOM 752 C C . ILE A 1 89 ? 0.301 -6.090 11.441 1.00 98.31 89 ILE A C 1
ATOM 754 O O . ILE A 1 89 ? -0.376 -6.434 12.413 1.00 98.31 89 ILE A O 1
ATOM 758 N N . ALA A 1 90 ? -0.248 -5.528 10.365 1.00 98.00 90 ALA A N 1
ATOM 759 C CA . ALA A 1 90 ? -1.669 -5.250 10.229 1.00 98.00 90 ALA A CA 1
ATOM 760 C C . ALA A 1 90 ? -2.491 -6.542 10.183 1.00 98.00 90 ALA A C 1
ATOM 762 O O . ALA A 1 90 ? -3.492 -6.639 10.890 1.00 98.00 90 ALA A O 1
ATOM 763 N N . ILE A 1 91 ? -2.056 -7.559 9.432 1.00 98.31 91 ILE A N 1
ATOM 764 C CA . ILE A 1 91 ? -2.700 -8.880 9.406 1.00 98.31 91 ILE A CA 1
ATOM 765 C C . ILE A 1 91 ? -2.768 -9.458 10.820 1.00 98.31 91 ILE A C 1
ATOM 767 O O . ILE A 1 91 ? -3.856 -9.819 11.272 1.00 98.31 91 ILE A O 1
ATOM 771 N N . TYR A 1 92 ? -1.640 -9.492 11.537 1.00 98.31 92 TYR A N 1
ATOM 772 C CA . TYR A 1 92 ? -1.585 -9.974 12.917 1.00 98.31 92 TYR A CA 1
ATOM 773 C C . TYR A 1 92 ? -2.555 -9.198 13.820 1.00 98.31 92 TYR A C 1
ATOM 775 O O . TYR A 1 92 ? -3.397 -9.786 14.504 1.00 98.31 92 TYR A O 1
ATOM 783 N N . ALA A 1 93 ? -2.495 -7.866 13.786 1.00 97.62 93 ALA A N 1
ATOM 784 C CA . ALA A 1 93 ? -3.316 -7.029 14.645 1.00 97.62 93 ALA A CA 1
ATOM 785 C C . ALA A 1 93 ? -4.817 -7.160 14.352 1.00 97.62 93 ALA A C 1
ATOM 787 O O . ALA A 1 93 ? -5.618 -7.230 15.284 1.00 97.62 93 ALA A O 1
ATOM 788 N N . ILE A 1 94 ? -5.209 -7.244 13.079 1.00 97.06 94 ILE A N 1
ATOM 789 C CA . ILE A 1 94 ? -6.607 -7.419 12.666 1.00 97.06 94 ILE A CA 1
ATOM 790 C C . ILE A 1 94 ? -7.107 -8.809 13.055 1.00 97.06 94 ILE A C 1
ATOM 792 O O . ILE A 1 94 ? -8.198 -8.930 13.618 1.00 97.06 94 ILE A O 1
ATOM 796 N N . TYR A 1 95 ? -6.302 -9.846 12.818 1.00 97.56 95 TYR A N 1
ATOM 797 C CA . TYR A 1 95 ? -6.637 -11.224 13.166 1.00 97.56 95 TYR A CA 1
ATOM 798 C C . TYR A 1 95 ? -6.886 -11.382 14.675 1.00 97.56 95 TYR A C 1
ATOM 800 O O . TYR A 1 95 ? -7.902 -11.948 15.086 1.00 97.56 95 TYR A O 1
ATOM 808 N N . HIS A 1 96 ? -6.026 -10.780 15.502 1.00 95.50 96 HIS A N 1
ATOM 809 C CA . HIS A 1 96 ? -6.151 -10.771 16.964 1.00 95.50 96 HIS A CA 1
ATOM 810 C C . HIS A 1 96 ? -7.037 -9.639 17.520 1.00 95.50 96 HIS A C 1
ATOM 812 O O . HIS A 1 96 ? -7.185 -9.510 18.734 1.00 95.50 96 HIS A O 1
ATOM 818 N N . LYS A 1 97 ? -7.686 -8.845 16.655 1.00 93.06 97 LYS A N 1
ATOM 819 C CA . LYS A 1 97 ? -8.592 -7.732 17.012 1.00 93.06 97 LYS A CA 1
ATOM 820 C C . LYS A 1 97 ? -7.962 -6.639 17.889 1.00 93.06 97 LYS A C 1
ATOM 822 O O . LYS A 1 97 ? -8.663 -5.960 18.648 1.00 93.06 97 LYS A O 1
ATOM 827 N N . HIS A 1 98 ? -6.657 -6.438 17.779 1.00 91.00 98 HIS A N 1
ATOM 828 C CA . HIS A 1 98 ? -5.952 -5.393 18.502 1.00 91.00 98 HIS A CA 1
ATOM 829 C C . HIS A 1 98 ? -6.378 -4.000 18.019 1.00 91.00 98 HIS A C 1
ATOM 831 O O . HIS A 1 98 ? -6.243 -3.670 16.846 1.00 91.00 98 HIS A O 1
ATOM 837 N N . GLN A 1 99 ? -6.873 -3.158 18.932 1.00 89.00 99 GLN A N 1
ATOM 838 C CA . GLN A 1 99 ? -7.401 -1.830 18.584 1.00 89.00 99 GLN A CA 1
ATOM 839 C C . GLN A 1 99 ? -6.312 -0.784 18.314 1.00 89.00 99 GLN A C 1
ATOM 841 O O . GLN A 1 99 ? -6.577 0.213 17.646 1.00 89.00 99 GLN A O 1
ATOM 846 N N . TRP A 1 100 ? -5.082 -1.011 18.785 1.00 91.31 100 TRP A N 1
ATOM 847 C CA . TRP A 1 100 ? -3.976 -0.067 18.603 1.00 91.31 100 TRP A CA 1
ATOM 848 C C . TRP A 1 100 ? -3.594 0.127 17.126 1.00 91.31 100 TRP A C 1
ATOM 850 O O . TRP A 1 100 ? -3.097 1.192 16.776 1.00 91.31 100 TRP A O 1
ATOM 860 N N . ILE A 1 101 ? -3.888 -0.845 16.242 1.00 96.25 101 ILE A N 1
ATOM 861 C CA . ILE A 1 101 ? -3.586 -0.768 14.796 1.00 96.25 101 ILE A CA 1
ATOM 862 C C . ILE A 1 101 ? -4.362 0.336 14.077 1.00 96.25 101 ILE A C 1
ATOM 864 O O . ILE A 1 101 ? -3.997 0.747 12.981 1.00 96.25 101 ILE A O 1
ATOM 868 N N . ARG A 1 102 ? -5.423 0.844 14.705 1.00 94.00 102 ARG A N 1
ATOM 869 C CA . ARG A 1 102 ? -6.350 1.805 14.121 1.00 94.00 102 ARG A CA 1
ATOM 870 C C . ARG A 1 102 ? -5.688 3.100 13.651 1.00 94.00 102 ARG A C 1
ATOM 872 O O . ARG A 1 102 ? -5.995 3.563 12.561 1.00 94.00 102 ARG A O 1
ATOM 879 N N . ILE A 1 103 ? -4.810 3.699 14.453 1.00 94.12 103 ILE A N 1
ATOM 880 C CA . ILE A 1 103 ? -4.126 4.937 14.048 1.00 94.12 103 ILE A CA 1
ATOM 881 C C . ILE A 1 103 ? -3.031 4.645 13.007 1.00 94.12 103 ILE A C 1
ATOM 883 O O . ILE A 1 103 ? -3.068 5.271 11.946 1.00 94.12 103 ILE A O 1
ATOM 887 N N . PRO A 1 104 ? -2.128 3.663 13.218 1.00 96.69 104 PRO A N 1
ATOM 888 C CA . PRO A 1 104 ? -1.133 3.289 12.214 1.00 96.69 104 PRO A CA 1
ATOM 889 C C . PRO A 1 104 ? -1.726 2.954 10.842 1.00 96.69 104 PRO A C 1
ATOM 891 O O . PRO A 1 104 ? -1.195 3.405 9.834 1.00 96.69 104 PRO A O 1
ATOM 894 N N . ILE A 1 105 ? -2.844 2.221 10.779 1.00 97.31 105 ILE A N 1
ATOM 895 C CA . ILE A 1 105 ? -3.449 1.827 9.498 1.00 97.31 105 ILE A CA 1
ATOM 896 C C . ILE A 1 105 ? -4.090 2.996 8.754 1.00 97.31 105 ILE A C 1
ATOM 898 O O . ILE A 1 105 ? -4.068 3.007 7.527 1.00 97.31 105 ILE A O 1
ATOM 902 N N . ILE A 1 106 ? -4.604 4.006 9.462 1.00 96.56 106 ILE A N 1
ATOM 903 C CA . ILE A 1 106 ? -5.099 5.237 8.833 1.00 96.56 106 ILE A CA 1
ATOM 904 C C . ILE A 1 106 ? -3.929 6.032 8.245 1.00 96.56 106 ILE A C 1
ATOM 906 O O . ILE A 1 106 ? -4.005 6.440 7.090 1.00 96.56 106 ILE A O 1
ATOM 910 N N . LEU A 1 107 ? -2.832 6.202 8.992 1.00 96.19 107 LEU A N 1
ATOM 911 C CA . LEU A 1 107 ? -1.630 6.883 8.488 1.00 96.19 107 LEU A CA 1
ATOM 912 C C . LEU A 1 107 ? -1.042 6.157 7.275 1.00 96.19 107 LEU A C 1
ATOM 914 O O . LEU A 1 107 ? -0.782 6.781 6.250 1.00 96.19 107 LEU A O 1
ATOM 918 N N . PHE A 1 108 ? -0.916 4.833 7.367 1.00 96.69 108 PHE A N 1
ATOM 919 C CA . PHE A 1 108 ? -0.522 3.976 6.254 1.00 96.69 108 PHE A CA 1
ATOM 920 C C . PHE A 1 108 ? -1.423 4.187 5.027 1.00 96.69 108 PHE A C 1
ATOM 922 O O . PHE A 1 108 ? -0.926 4.352 3.917 1.00 96.69 108 PHE A O 1
ATOM 929 N N . SER A 1 109 ? -2.744 4.230 5.228 1.00 96.12 109 SER A N 1
ATOM 930 C CA . SER A 1 109 ? -3.710 4.423 4.140 1.00 96.12 109 SER A CA 1
ATOM 931 C C . SER A 1 109 ? -3.492 5.753 3.422 1.00 96.12 109 SER A C 1
ATOM 933 O O . SER A 1 109 ? -3.555 5.798 2.199 1.00 96.12 109 SER A O 1
ATOM 935 N N . LEU A 1 110 ? -3.200 6.826 4.161 1.00 95.38 110 LEU A N 1
ATOM 936 C CA . LEU A 1 110 ? -2.906 8.130 3.567 1.00 95.38 110 LEU A CA 1
ATOM 937 C C . LEU A 1 110 ? -1.627 8.091 2.727 1.00 95.38 110 LEU A C 1
ATOM 939 O O . LEU A 1 110 ? -1.638 8.582 1.603 1.00 95.38 110 LEU A O 1
ATOM 943 N N . ILE A 1 111 ? -0.555 7.475 3.238 1.00 94.69 111 ILE A N 1
ATOM 944 C CA . ILE A 1 111 ? 0.712 7.342 2.501 1.00 94.69 111 ILE A CA 1
ATOM 945 C C . ILE A 1 111 ? 0.486 6.562 1.201 1.00 94.69 111 ILE A C 1
ATOM 947 O O . ILE A 1 111 ? 0.840 7.059 0.135 1.00 94.69 111 ILE A O 1
ATOM 951 N N . LEU A 1 112 ? -0.170 5.398 1.276 1.00 94.50 112 LEU A N 1
ATOM 952 C CA . LEU A 1 112 ? -0.485 4.575 0.104 1.00 94.50 112 LEU A CA 1
ATOM 953 C C . LEU A 1 112 ? -1.346 5.339 -0.915 1.00 94.50 112 LEU A C 1
ATOM 955 O O . LEU A 1 112 ? -1.123 5.240 -2.118 1.00 94.50 112 LEU A O 1
ATOM 959 N N . PHE A 1 113 ? -2.319 6.124 -0.442 1.00 94.44 113 PHE A N 1
ATOM 960 C CA . PHE A 1 113 ? -3.170 6.935 -1.310 1.00 94.44 113 PHE A CA 1
ATOM 961 C C . PHE A 1 113 ? -2.365 8.012 -2.048 1.00 94.44 113 PHE A C 1
ATOM 963 O O . PHE A 1 113 ? -2.562 8.198 -3.246 1.00 94.44 113 PHE A O 1
ATOM 970 N N . PHE A 1 114 ? -1.461 8.725 -1.370 1.00 92.81 114 PHE A N 1
ATOM 971 C CA . PHE A 1 114 ? -0.626 9.752 -2.004 1.00 92.81 114 PHE A CA 1
ATOM 972 C C . PHE A 1 114 ? 0.371 9.170 -3.009 1.00 92.81 114 PHE A C 1
ATOM 974 O O . PHE A 1 114 ? 0.509 9.720 -4.100 1.00 92.81 114 PHE A O 1
ATOM 981 N N . ASP A 1 115 ? 1.013 8.058 -2.658 1.00 92.12 115 ASP A N 1
ATOM 982 C CA . ASP A 1 115 ? 1.961 7.346 -3.519 1.00 92.12 115 ASP A CA 1
ATOM 983 C C . ASP A 1 115 ? 1.317 6.950 -4.863 1.00 92.12 115 ASP A C 1
ATOM 985 O O . ASP A 1 115 ? 1.770 7.337 -5.942 1.00 92.12 115 ASP A O 1
ATOM 989 N N . LEU A 1 116 ? 0.146 6.313 -4.808 1.00 91.88 116 LEU A N 1
ATOM 990 C CA . LEU A 1 116 ? -0.589 5.903 -6.007 1.00 91.88 116 LEU A CA 1
ATOM 991 C C . LEU A 1 116 ? -1.099 7.087 -6.840 1.00 91.88 116 LEU A C 1
ATOM 993 O O . LEU A 1 116 ? -1.076 7.017 -8.069 1.00 91.88 116 LEU A O 1
ATOM 997 N N . ASN A 1 117 ? -1.494 8.203 -6.215 1.00 94.06 117 ASN A N 1
ATOM 998 C CA . ASN A 1 117 ? -1.871 9.407 -6.967 1.00 94.06 117 ASN A CA 1
ATOM 999 C C . ASN A 1 117 ? -0.706 9.952 -7.802 1.00 94.06 117 ASN A C 1
ATOM 1001 O O . ASN A 1 117 ? -0.934 10.445 -8.908 1.00 94.06 117 ASN A O 1
ATOM 1005 N N . TYR A 1 118 ? 0.530 9.859 -7.304 1.00 93.62 118 TYR A N 1
ATOM 1006 C CA . TYR A 1 118 ? 1.698 10.255 -8.084 1.00 93.62 118 TYR A CA 1
ATOM 1007 C C . TYR A 1 118 ? 1.866 9.368 -9.325 1.00 93.62 118 TYR A C 1
ATOM 1009 O O . TYR A 1 118 ? 2.051 9.892 -10.425 1.00 93.62 118 TYR A O 1
ATOM 1017 N N . LEU A 1 119 ? 1.723 8.044 -9.185 1.00 93.25 119 LEU A N 1
ATOM 1018 C CA . LEU A 1 119 ? 1.780 7.127 -10.330 1.00 93.25 119 LEU A CA 1
ATOM 1019 C C . LEU A 1 119 ? 0.664 7.405 -11.345 1.00 93.25 119 LEU A C 1
ATOM 1021 O O . LEU A 1 119 ? 0.933 7.467 -12.542 1.00 93.25 119 LEU A O 1
ATOM 1025 N N . PHE A 1 120 ? -0.567 7.663 -10.895 1.00 95.38 120 PHE A N 1
ATOM 1026 C CA . PHE A 1 120 ? -1.663 8.063 -11.788 1.00 95.38 120 PHE A CA 1
ATOM 1027 C C . PHE A 1 120 ? -1.385 9.389 -12.506 1.00 95.38 120 PHE A C 1
ATOM 1029 O O . PHE A 1 120 ? -1.677 9.521 -13.697 1.00 95.38 120 PHE A O 1
ATOM 1036 N N . TYR A 1 121 ? -0.799 10.367 -11.813 1.00 95.19 121 TYR A N 1
ATOM 1037 C CA . TYR A 1 121 ? -0.390 11.623 -12.433 1.00 95.19 121 TYR A CA 1
ATOM 1038 C C . TYR A 1 121 ? 0.651 11.386 -13.534 1.00 95.19 121 TYR A C 1
ATOM 1040 O O . TYR A 1 121 ? 0.486 11.883 -14.650 1.00 95.19 121 TYR A O 1
ATOM 1048 N N . GLN A 1 122 ? 1.680 10.580 -13.262 1.00 94.62 122 GLN A N 1
ATOM 1049 C CA . GLN A 1 122 ? 2.706 10.242 -14.250 1.00 94.62 122 GLN A CA 1
ATOM 1050 C C . GLN A 1 122 ? 2.134 9.453 -15.432 1.00 94.62 122 GLN A C 1
ATOM 1052 O O . GLN A 1 122 ? 2.432 9.768 -16.584 1.00 94.62 122 GLN A O 1
ATOM 1057 N N . ALA A 1 123 ? 1.234 8.508 -15.171 1.00 95.25 123 ALA A N 1
ATOM 1058 C CA . ALA A 1 123 ? 0.570 7.726 -16.204 1.00 95.25 123 ALA A CA 1
ATOM 1059 C C . ALA A 1 123 ? -0.242 8.589 -17.186 1.00 95.25 123 ALA A C 1
ATOM 1061 O O . ALA A 1 123 ? -0.307 8.267 -18.372 1.00 95.25 123 ALA A O 1
ATOM 1062 N N . LEU A 1 124 ? -0.847 9.688 -16.723 1.00 95.75 124 LEU A N 1
ATOM 1063 C CA . LEU A 1 124 ? -1.685 10.572 -17.545 1.00 95.75 124 LEU A CA 1
ATOM 1064 C C . LEU A 1 124 ? -0.904 11.736 -18.176 1.00 95.75 124 LEU A C 1
ATOM 1066 O O . LEU A 1 124 ? -1.119 12.094 -19.342 1.00 95.75 124 LEU A O 1
ATOM 1070 N N . PHE A 1 125 ? -0.003 12.345 -17.407 1.00 95.75 125 PHE A N 1
ATOM 1071 C CA . PHE A 1 125 ? 0.620 13.632 -17.730 1.00 95.75 125 PHE A CA 1
ATOM 1072 C C . PHE A 1 125 ? 2.146 13.593 -17.758 1.00 95.75 125 PHE A C 1
ATOM 1074 O O . PHE A 1 125 ? 2.754 14.535 -18.265 1.00 95.75 125 PHE A O 1
ATOM 1081 N N . GLY A 1 126 ? 2.756 12.525 -17.250 1.00 91.19 126 GLY A N 1
ATOM 1082 C CA . GLY A 1 126 ? 4.201 12.372 -17.185 1.00 91.19 126 GLY A CA 1
ATOM 1083 C C . GLY A 1 126 ? 4.864 12.291 -18.558 1.00 91.19 126 GLY A C 1
ATOM 1084 O O . GLY A 1 126 ? 4.216 12.190 -19.605 1.00 91.19 126 GLY A O 1
ATOM 1085 N N . LYS A 1 127 ? 6.199 12.321 -18.544 1.00 89.19 127 LYS A N 1
ATOM 1086 C CA . LYS A 1 127 ? 7.024 12.143 -19.749 1.00 89.19 127 LYS A CA 1
ATOM 1087 C C . LYS A 1 127 ? 6.797 10.767 -20.381 1.00 89.19 127 LYS A C 1
ATOM 1089 O O . LYS A 1 127 ? 6.800 10.640 -21.602 1.00 89.19 127 LYS A O 1
ATOM 1094 N N . GLU A 1 128 ? 6.557 9.765 -19.544 1.00 89.75 128 GLU A N 1
ATOM 1095 C CA . GLU A 1 128 ? 6.343 8.379 -19.939 1.00 89.75 128 GLU A CA 1
ATOM 1096 C C . GLU A 1 128 ? 4.980 7.911 -19.481 1.00 89.75 128 GLU A C 1
ATOM 1098 O O . GLU A 1 128 ? 4.805 7.285 -18.440 1.00 89.75 128 GLU A O 1
ATOM 1103 N N . LYS A 1 129 ? 3.993 8.299 -20.277 1.00 94.38 129 LYS A N 1
ATOM 1104 C CA . LYS A 1 129 ? 2.595 7.998 -20.013 1.00 94.38 129 LYS A CA 1
ATOM 1105 C C . LYS A 1 129 ? 2.336 6.502 -20.106 1.00 94.38 129 LYS A C 1
ATOM 1107 O O . LYS A 1 129 ? 2.997 5.786 -20.865 1.00 94.38 129 LYS A O 1
ATOM 1112 N N . ALA A 1 130 ? 1.294 6.063 -19.412 1.00 96.19 130 ALA A N 1
ATOM 1113 C CA . ALA A 1 130 ? 0.794 4.712 -19.565 1.00 96.19 130 ALA A CA 1
ATOM 1114 C C . ALA A 1 130 ? 0.376 4.481 -21.023 1.00 96.19 130 ALA A C 1
ATOM 1116 O O . ALA A 1 130 ? -0.391 5.252 -21.604 1.00 96.19 130 ALA A O 1
ATOM 1117 N N . LYS A 1 131 ? 0.863 3.389 -21.613 1.00 96.62 131 LYS A N 1
ATOM 1118 C CA . LYS A 1 131 ? 0.527 3.004 -22.993 1.00 96.62 131 LYS A CA 1
ATOM 1119 C C . LYS A 1 131 ? -0.915 2.518 -23.105 1.00 96.62 131 LYS A C 1
ATOM 1121 O O . LYS A 1 131 ? -1.550 2.684 -24.143 1.00 96.62 131 LYS A O 1
ATOM 1126 N N . ASN A 1 132 ? -1.440 1.950 -22.020 1.00 96.25 132 ASN A N 1
ATOM 1127 C CA . ASN A 1 132 ? -2.824 1.521 -21.906 1.00 96.25 132 ASN A CA 1
ATOM 1128 C C . ASN A 1 132 ? -3.406 1.968 -20.560 1.00 96.25 132 ASN A C 1
ATOM 1130 O O . ASN A 1 132 ? -3.289 1.272 -19.551 1.00 96.25 132 ASN A O 1
ATOM 1134 N N . ILE A 1 133 ? -4.064 3.130 -20.554 1.00 95.75 133 ILE A N 1
ATOM 1135 C CA . ILE A 1 133 ? -4.623 3.716 -19.328 1.00 95.75 133 ILE A CA 1
ATOM 1136 C C . ILE A 1 133 ? -5.731 2.861 -18.701 1.00 95.75 133 ILE A C 1
ATOM 1138 O O . ILE A 1 133 ? -5.907 2.868 -17.484 1.00 95.75 133 ILE A O 1
ATOM 1142 N N . PHE A 1 134 ? -6.469 2.098 -19.511 1.00 96.12 134 PHE A N 1
ATOM 1143 C CA . PHE A 1 134 ? -7.517 1.218 -19.004 1.00 96.12 134 PHE A CA 1
ATOM 1144 C C . PHE A 1 134 ? -6.912 0.076 -18.183 1.00 96.12 134 PHE A C 1
ATOM 1146 O O . PHE A 1 134 ? -7.278 -0.098 -17.022 1.00 96.12 134 PHE A O 1
ATOM 1153 N N . LEU A 1 135 ? -5.939 -0.652 -18.746 1.00 96.62 135 LEU A N 1
ATOM 1154 C CA . LEU A 1 135 ? -5.244 -1.719 -18.019 1.00 96.62 135 LEU A CA 1
ATOM 1155 C C . LEU A 1 135 ? -4.479 -1.176 -16.812 1.00 96.62 135 LEU A C 1
ATOM 1157 O O . LEU A 1 135 ? -4.539 -1.785 -15.747 1.00 96.62 135 LEU A O 1
ATOM 1161 N N . PHE A 1 136 ? -3.843 -0.009 -16.946 1.00 96.62 136 PHE A N 1
ATOM 1162 C CA . PHE A 1 136 ? -3.193 0.679 -15.831 1.00 96.62 136 PHE A CA 1
ATOM 1163 C C . PHE A 1 136 ? -4.185 0.926 -14.686 1.00 96.62 136 PHE A C 1
ATOM 1165 O O . PHE A 1 136 ? -3.930 0.565 -13.540 1.00 96.62 136 PHE A O 1
ATOM 1172 N N . THR A 1 137 ? -5.363 1.471 -14.998 1.00 95.94 137 THR A N 1
ATOM 1173 C CA . THR A 1 137 ? -6.401 1.763 -14.000 1.00 95.94 137 THR A CA 1
ATOM 1174 C C . THR A 1 137 ? -6.965 0.490 -13.377 1.00 95.94 137 THR A C 1
ATOM 1176 O O . THR A 1 137 ? -7.272 0.483 -12.193 1.00 95.94 137 THR A O 1
ATOM 1179 N N . VAL A 1 138 ? -7.078 -0.609 -14.123 1.00 94.44 138 VAL A N 1
ATOM 1180 C CA . VAL A 1 138 ? -7.492 -1.900 -13.551 1.00 94.44 138 VAL A CA 1
ATOM 1181 C C . VAL A 1 138 ? -6.423 -2.455 -12.604 1.00 94.44 138 VAL A C 1
ATOM 1183 O O . VAL A 1 138 ? -6.769 -2.939 -11.529 1.00 94.44 138 VAL A O 1
ATOM 1186 N N . GLY A 1 139 ? -5.141 -2.351 -12.968 1.00 92.50 139 GLY A N 1
ATOM 1187 C CA . GLY A 1 139 ? -4.029 -2.823 -12.139 1.00 92.50 139 GLY A CA 1
ATOM 1188 C C . GLY A 1 139 ? -3.848 -2.016 -10.854 1.00 92.50 139 GLY A C 1
ATOM 1189 O O . GLY A 1 139 ? -3.776 -2.588 -9.770 1.00 92.50 139 GLY A O 1
ATOM 1190 N N . TYR A 1 140 ? -3.837 -0.686 -10.959 1.00 94.31 140 TYR A N 1
ATOM 1191 C CA . TYR A 1 140 ? -3.549 0.212 -9.835 1.00 94.31 140 TYR A CA 1
ATOM 1192 C C . TYR A 1 140 ? -4.799 0.779 -9.152 1.00 94.31 140 TYR A C 1
ATOM 1194 O O . TYR A 1 140 ? -4.753 1.175 -7.991 1.00 94.31 140 TYR A O 1
ATOM 1202 N N . GLY A 1 141 ? -5.956 0.800 -9.814 1.00 93.00 141 GLY A N 1
ATOM 1203 C CA . GLY A 1 141 ? -7.164 1.448 -9.291 1.00 93.00 141 GLY A CA 1
ATOM 1204 C C . GLY A 1 141 ? -7.692 0.805 -8.012 1.00 93.00 141 GLY A C 1
ATOM 1205 O O . GLY A 1 141 ? -8.204 1.501 -7.136 1.00 93.00 141 GLY A O 1
ATOM 1206 N N . TYR A 1 142 ? -7.500 -0.505 -7.836 1.00 92.44 142 TYR A N 1
ATOM 1207 C CA . TYR A 1 142 ? -7.851 -1.152 -6.573 1.00 92.44 142 TYR A CA 1
ATOM 1208 C C . TYR A 1 142 ? -6.995 -0.642 -5.401 1.00 92.44 142 TYR A C 1
ATOM 1210 O O . TYR A 1 142 ? -7.523 -0.423 -4.309 1.00 92.44 142 TYR A O 1
ATOM 1218 N N . TYR A 1 143 ? -5.710 -0.357 -5.633 1.00 91.25 143 TYR A N 1
ATOM 1219 C CA . TYR A 1 143 ? -4.824 0.255 -4.638 1.00 91.25 143 TYR A CA 1
ATOM 1220 C C . TYR A 1 143 ? -5.237 1.691 -4.292 1.00 91.25 143 TYR A C 1
ATOM 1222 O O . TYR A 1 143 ? -4.951 2.143 -3.191 1.00 91.25 143 TYR A O 1
ATOM 1230 N N . GLN A 1 144 ? -5.964 2.388 -5.173 1.00 90.94 144 GLN A N 1
ATOM 1231 C CA . GLN A 1 144 ? -6.543 3.704 -4.881 1.00 90.94 144 GLN A CA 1
ATOM 1232 C C . GLN A 1 144 ? -7.770 3.606 -3.960 1.00 90.94 144 GLN A C 1
ATOM 1234 O O . GLN A 1 144 ? -7.970 4.434 -3.070 1.00 90.94 144 GLN A O 1
ATOM 1239 N N . LEU A 1 145 ? -8.603 2.582 -4.169 1.00 94.50 145 LEU A N 1
ATOM 1240 C CA . LEU A 1 145 ? -9.827 2.358 -3.394 1.00 94.50 145 LEU A CA 1
ATOM 1241 C C . LEU A 1 145 ? -9.545 1.731 -2.026 1.00 94.50 145 LEU A C 1
ATOM 1243 O O . LEU A 1 145 ? -10.257 1.998 -1.057 1.00 94.50 145 LEU A O 1
ATOM 1247 N N . PHE A 1 146 ? -8.509 0.903 -1.923 1.00 96.44 146 PHE A N 1
ATOM 1248 C CA . PHE A 1 146 ? -8.200 0.165 -0.704 1.00 96.44 146 PHE A CA 1
ATOM 1249 C C . PHE A 1 146 ? -7.909 1.052 0.526 1.00 96.44 146 PHE A C 1
ATOM 1251 O O . PHE A 1 146 ? -8.493 0.785 1.579 1.00 96.44 146 PHE A O 1
ATOM 1258 N N . PRO A 1 147 ? -7.135 2.153 0.431 1.00 95.81 147 PRO A N 1
ATOM 1259 C CA . PRO A 1 147 ? -7.027 3.157 1.486 1.00 95.81 147 PRO A CA 1
ATOM 1260 C C . PRO A 1 147 ? -8.372 3.659 2.009 1.00 95.81 147 PRO A C 1
ATOM 1262 O O . PRO A 1 147 ? -8.548 3.806 3.215 1.00 95.81 147 PRO A O 1
ATOM 1265 N N . LEU A 1 148 ? -9.351 3.881 1.126 1.00 95.75 148 LEU A N 1
ATOM 1266 C CA . LEU A 1 148 ? -10.681 4.348 1.519 1.00 95.75 148 LEU A CA 1
ATOM 1267 C C . LEU A 1 148 ? -11.442 3.265 2.293 1.00 95.75 148 LEU A C 1
ATOM 1269 O O . LEU A 1 148 ? -12.122 3.572 3.271 1.00 95.75 148 LEU A O 1
ATOM 1273 N N . ILE A 1 149 ? -11.283 1.996 1.903 1.00 96.56 149 ILE A N 1
ATOM 1274 C CA . ILE A 1 149 ? -11.842 0.841 2.623 1.00 96.56 149 ILE A CA 1
ATOM 1275 C C . ILE A 1 149 ? -11.235 0.740 4.028 1.00 96.56 149 ILE A C 1
ATOM 1277 O O . ILE A 1 149 ? -11.966 0.553 5.004 1.00 96.56 149 ILE A O 1
ATOM 1281 N N . LEU A 1 150 ? -9.912 0.888 4.146 1.00 97.00 150 LEU A N 1
ATOM 1282 C CA . LEU A 1 150 ? -9.208 0.880 5.428 1.00 97.00 150 LEU A CA 1
ATOM 1283 C C . LEU A 1 150 ? -9.666 2.037 6.317 1.00 97.00 150 LEU A C 1
ATOM 1285 O O . LEU A 1 150 ? -10.072 1.811 7.457 1.00 97.00 150 LEU A O 1
ATOM 1289 N N . ILE A 1 151 ? -9.677 3.261 5.785 1.00 95.75 151 ILE A N 1
ATOM 1290 C CA . ILE A 1 151 ? -10.163 4.441 6.501 1.00 95.75 151 ILE A CA 1
ATOM 1291 C C . ILE A 1 151 ? -11.594 4.198 6.964 1.00 95.75 151 ILE A C 1
ATOM 1293 O O . ILE A 1 151 ? -11.838 4.277 8.158 1.00 95.75 151 ILE A O 1
ATOM 1297 N N . TYR A 1 152 ? -12.521 3.805 6.088 1.00 94.75 152 TYR A N 1
ATOM 1298 C CA . TYR A 1 152 ? -13.907 3.512 6.466 1.00 94.75 152 TYR A CA 1
ATOM 1299 C C . TYR A 1 152 ? -14.010 2.478 7.597 1.00 94.75 152 TYR A C 1
ATOM 1301 O O . TYR A 1 152 ? -14.776 2.652 8.549 1.00 94.75 152 TYR A O 1
ATOM 1309 N N . ARG A 1 153 ? -13.219 1.401 7.525 1.00 94.31 153 ARG A N 1
ATOM 1310 C CA . ARG A 1 153 ? -13.244 0.322 8.517 1.00 94.31 153 ARG A CA 1
ATOM 1311 C C . ARG A 1 153 ? -12.713 0.749 9.887 1.00 94.31 153 ARG A C 1
ATOM 1313 O O . ARG A 1 153 ? -13.221 0.263 10.907 1.00 94.31 153 ARG A O 1
ATOM 1320 N N . PHE A 1 154 ? -11.684 1.590 9.905 1.00 93.75 154 PHE A N 1
ATOM 1321 C CA . PHE A 1 154 ? -10.947 1.998 11.104 1.00 93.75 154 PHE A CA 1
ATOM 1322 C C . PHE A 1 154 ? -11.269 3.428 11.560 1.00 93.75 154 PHE A C 1
ATOM 1324 O O . PHE A 1 154 ? -10.773 3.868 12.601 1.00 93.75 154 PHE A O 1
ATOM 1331 N N . TRP A 1 155 ? -12.129 4.148 10.838 1.00 91.50 155 TRP A N 1
ATOM 1332 C CA . TRP A 1 155 ? -12.536 5.500 11.194 1.00 91.50 155 TRP A CA 1
ATOM 1333 C C . TRP A 1 155 ? -13.174 5.506 12.585 1.00 91.50 155 TRP A C 1
ATOM 1335 O O . TRP A 1 155 ? -13.929 4.580 12.915 1.00 91.50 155 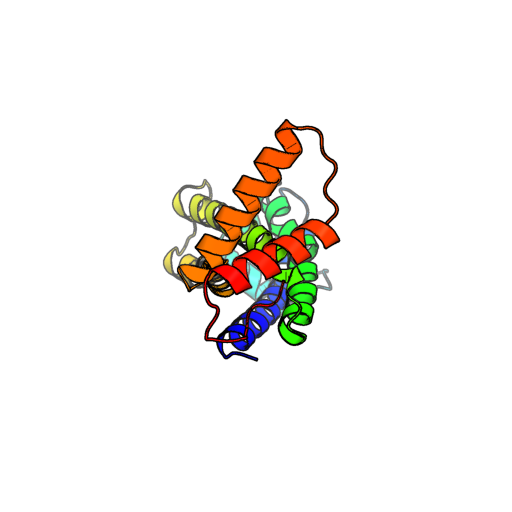TRP A O 1
ATOM 1345 N N . PRO A 1 156 ? -12.906 6.531 13.418 1.00 79.75 156 PRO A N 1
ATOM 1346 C CA . PRO A 1 156 ? -13.714 6.774 14.601 1.00 79.75 156 PRO A CA 1
ATOM 1347 C C . PRO A 1 156 ? -15.181 6.780 14.219 1.00 79.75 156 PRO A C 1
ATOM 1349 O O . PRO A 1 156 ? -15.672 7.704 13.575 1.00 79.75 156 PRO A O 1
ATOM 1352 N N . LYS A 1 157 ? -15.913 5.763 14.660 1.00 72.25 157 LYS A N 1
ATOM 1353 C CA . LYS A 1 157 ? -17.343 5.954 14.818 1.00 72.25 157 LYS A CA 1
ATOM 1354 C C . LYS A 1 157 ? -17.464 7.000 15.919 1.00 72.25 157 LYS A C 1
ATOM 1356 O O . LYS A 1 157 ? -16.943 6.776 17.011 1.00 72.25 157 LYS A O 1
ATOM 1361 N N . LYS A 1 158 ? -18.065 8.151 15.596 1.00 56.06 158 LYS A N 1
ATOM 1362 C CA . LYS A 1 158 ? -18.559 9.091 16.609 1.00 56.06 158 LYS A CA 1
ATOM 1363 C C . LYS A 1 158 ? -19.237 8.255 17.696 1.00 56.06 158 LYS A C 1
ATOM 1365 O O . LYS A 1 158 ? -19.927 7.287 17.350 1.00 56.06 158 LYS A O 1
ATOM 1370 N N . LEU A 1 159 ? -18.995 8.589 18.963 1.00 55.34 159 LEU A N 1
ATOM 1371 C CA . LEU A 1 159 ? -19.817 8.070 20.050 1.00 55.34 159 LEU A CA 1
ATOM 1372 C C . LEU A 1 159 ? -21.271 8.265 19.618 1.00 55.34 159 LEU A C 1
ATOM 1374 O O . LEU A 1 159 ? -21.656 9.349 19.184 1.00 55.34 159 LEU A O 1
ATOM 1378 N N . LYS A 1 160 ? -21.970 7.142 19.471 1.00 54.62 160 LYS A N 1
ATOM 1379 C CA . LYS A 1 160 ? -23.150 7.063 18.605 1.00 54.62 160 LYS A CA 1
ATOM 1380 C C . LYS A 1 160 ? -24.423 7.513 19.314 1.00 54.62 160 LYS A C 1
ATOM 1382 O O . LYS A 1 160 ? -25.456 7.570 18.658 1.00 54.62 160 LYS A O 1
ATOM 1387 N N . ASP A 1 161 ? -24.341 7.816 20.601 1.00 67.88 161 ASP A N 1
ATOM 1388 C CA . ASP A 1 161 ? -25.412 8.432 21.362 1.00 67.88 161 ASP A CA 1
ATOM 1389 C C . ASP A 1 161 ? -25.008 9.855 21.770 1.00 67.88 161 ASP A C 1
ATOM 1391 O O . ASP A 1 161 ? -23.850 10.132 22.095 1.00 67.88 161 ASP A O 1
ATOM 1395 N N . ASP A 1 162 ? -25.980 10.770 21.714 1.00 72.56 162 ASP A N 1
ATOM 1396 C CA . ASP A 1 162 ? -25.834 12.132 22.239 1.00 72.56 162 ASP A CA 1
ATOM 1397 C C . ASP A 1 162 ? -25.345 12.092 23.694 1.00 72.56 162 ASP A C 1
ATOM 1399 O O . ASP A 1 162 ? -24.545 12.925 24.098 1.00 72.56 162 ASP A O 1
ATOM 1403 N N . PHE A 1 163 ? -25.732 11.051 24.435 1.00 78.69 163 PHE A N 1
ATOM 1404 C CA . PHE A 1 163 ? -25.364 10.794 25.822 1.00 78.69 163 PHE A CA 1
ATOM 1405 C C . PHE A 1 163 ? -23.847 10.768 26.077 1.00 78.69 163 PHE A C 1
ATOM 1407 O O . PHE A 1 163 ? -23.328 11.545 26.876 1.00 78.69 163 PHE A O 1
ATOM 1414 N N . SER A 1 164 ? -23.096 9.923 25.372 1.00 76.69 164 SER A N 1
ATOM 1415 C CA . SER A 1 164 ? -21.646 9.805 25.550 1.00 76.69 164 SER A CA 1
ATOM 1416 C C . SER A 1 164 ? -20.913 11.048 25.052 1.00 76.69 164 SER A C 1
ATOM 1418 O O . SER A 1 164 ? -19.836 11.376 25.555 1.00 76.69 164 SER A O 1
ATOM 1420 N N . GLN A 1 165 ? -21.479 11.746 24.061 1.00 81.06 165 GLN A N 1
ATOM 1421 C CA . GLN A 1 165 ? -20.963 13.038 23.623 1.00 81.06 165 GLN A CA 1
ATOM 1422 C C . GLN A 1 165 ? -21.158 14.090 24.728 1.00 81.06 165 GLN A C 1
ATOM 1424 O O . GLN A 1 165 ? -20.198 14.772 25.074 1.00 81.06 165 GLN A O 1
ATOM 1429 N N . THR A 1 166 ? -22.334 14.137 25.363 1.00 84.69 166 THR A N 1
ATOM 1430 C CA . THR A 1 166 ? -22.616 15.003 26.517 1.00 84.69 166 THR A CA 1
ATOM 1431 C C . THR A 1 166 ? -21.691 14.708 27.696 1.00 84.69 166 THR A C 1
ATOM 1433 O O . THR A 1 166 ? -21.174 15.650 28.298 1.00 84.69 166 THR A O 1
ATOM 1436 N N . ILE A 1 167 ? -21.407 13.434 27.999 1.00 85.62 167 ILE A N 1
ATOM 1437 C CA . ILE A 1 167 ? -20.446 13.072 29.053 1.00 85.62 167 ILE A CA 1
ATOM 1438 C C . ILE A 1 167 ? -19.059 13.616 28.713 1.00 85.62 167 ILE A C 1
ATOM 1440 O O . ILE A 1 167 ? -18.445 14.279 29.544 1.00 85.62 167 ILE A O 1
ATOM 1444 N N . ASN A 1 168 ? -18.562 13.367 27.499 1.00 85.25 168 ASN A N 1
ATOM 1445 C CA . ASN A 1 168 ? -17.236 13.834 27.098 1.00 85.25 168 ASN A CA 1
ATOM 1446 C C . ASN A 1 168 ? -17.109 15.355 27.154 1.00 85.25 168 ASN A C 1
ATOM 1448 O O . ASN A 1 168 ? -16.110 15.852 27.672 1.00 85.25 168 ASN A O 1
ATOM 1452 N N . ASP A 1 169 ? -18.106 16.076 26.644 1.00 88.69 169 ASP A N 1
ATOM 1453 C CA . ASP A 1 169 ? -18.091 17.536 26.617 1.00 88.69 169 ASP A CA 1
ATOM 1454 C C . ASP A 1 169 ? -18.128 18.088 28.056 1.00 88.69 169 ASP A C 1
ATOM 1456 O O . ASP A 1 169 ? -17.279 18.899 28.426 1.00 88.69 169 ASP A O 1
ATOM 1460 N N . THR A 1 170 ? -18.990 17.541 28.920 1.00 90.50 170 THR A N 1
ATOM 1461 C CA . THR A 1 170 ? -19.073 17.912 30.348 1.00 90.50 170 THR A CA 1
ATOM 1462 C C . THR A 1 170 ? -17.769 17.627 31.103 1.00 90.50 170 THR A C 1
ATOM 1464 O O . THR A 1 170 ? -17.263 18.470 31.849 1.00 90.50 170 THR A O 1
ATOM 1467 N N . VAL A 1 171 ? -17.182 16.443 30.905 1.00 91.44 171 VAL A N 1
ATOM 1468 C CA . VAL A 1 171 ? -15.914 16.046 31.539 1.00 91.44 171 VAL A CA 1
ATOM 1469 C C . VAL A 1 171 ? -14.765 16.927 31.055 1.00 91.44 171 VAL A C 1
ATOM 1471 O O . VAL A 1 171 ? -13.915 17.325 31.856 1.00 91.44 171 VAL A O 1
ATOM 1474 N N . TYR A 1 172 ? -14.741 17.260 29.764 1.00 91.12 172 TYR A N 1
ATOM 1475 C CA . TYR A 1 172 ? -13.732 18.134 29.180 1.00 91.12 172 TYR A CA 1
ATOM 1476 C C . TYR A 1 172 ? -13.836 19.566 29.710 1.00 91.12 172 TYR A C 1
ATOM 1478 O O . TYR A 1 172 ? -12.820 20.133 30.117 1.00 91.12 172 TYR A O 1
ATOM 1486 N N . GLU A 1 173 ? -15.040 20.139 29.763 1.00 93.69 173 GLU A N 1
ATOM 1487 C CA . GLU A 1 173 ? -15.270 21.481 30.307 1.00 93.69 173 GLU A CA 1
ATOM 1488 C C . GLU A 1 173 ? -14.845 21.572 31.774 1.00 93.69 173 GLU A C 1
ATOM 1490 O O . GLU A 1 173 ? -14.126 22.498 32.168 1.00 93.69 173 GLU A O 1
ATOM 1495 N N . TRP A 1 174 ? -15.204 20.569 32.577 1.00 95.31 174 TRP A N 1
ATOM 1496 C CA . TRP A 1 174 ? -14.762 20.488 33.962 1.00 95.31 174 TRP A CA 1
ATOM 1497 C C . TRP A 1 174 ? -13.239 20.386 34.070 1.00 95.31 174 TRP A C 1
ATOM 1499 O O . TRP A 1 174 ? -12.624 21.146 34.823 1.00 95.31 174 TRP A O 1
ATOM 1509 N N . PHE A 1 175 ? -12.608 19.493 33.300 1.00 93.81 175 PHE A N 1
ATOM 1510 C CA . PHE A 1 175 ? -11.154 19.335 33.294 1.00 93.81 175 PHE A CA 1
ATOM 1511 C C . PHE A 1 175 ? -10.451 20.643 32.917 1.00 93.81 175 PHE A C 1
ATOM 1513 O O . PHE A 1 175 ? -9.523 21.065 33.613 1.00 93.81 175 PHE A O 1
ATOM 1520 N N . ALA A 1 176 ? -10.920 21.322 31.868 1.00 92.12 176 ALA A N 1
ATOM 1521 C CA . ALA A 1 176 ? -10.398 22.615 31.445 1.00 92.12 176 ALA A CA 1
ATOM 1522 C C . ALA A 1 176 ? -10.506 23.655 32.573 1.00 92.12 176 ALA A C 1
ATOM 1524 O O . ALA A 1 176 ? -9.517 24.322 32.882 1.00 92.12 176 ALA A O 1
ATOM 1525 N N . ALA A 1 177 ? -11.647 23.719 33.268 1.00 93.44 177 ALA A N 1
ATOM 1526 C CA . ALA A 1 177 ? -11.842 24.615 34.406 1.00 93.44 177 ALA A CA 1
ATOM 1527 C C . ALA A 1 177 ? -10.888 24.317 35.581 1.00 93.44 177 ALA A C 1
ATOM 1529 O O . ALA A 1 177 ? -10.391 25.247 36.223 1.00 93.44 177 ALA A O 1
ATOM 1530 N N . GLN A 1 178 ? -10.588 23.043 35.864 1.00 94.00 178 GLN A N 1
ATOM 1531 C CA . GLN A 1 178 ? -9.596 22.671 36.886 1.00 94.00 178 GLN A CA 1
ATOM 1532 C C . GLN A 1 178 ? -8.170 23.049 36.463 1.00 94.00 178 GLN A C 1
ATOM 1534 O O . GLN A 1 178 ? -7.380 23.524 37.283 1.00 94.00 178 GLN A O 1
ATOM 1539 N N . ARG A 1 179 ? -7.841 22.903 35.172 1.00 90.94 179 ARG A N 1
ATOM 1540 C CA . ARG A 1 179 ? -6.536 23.302 34.625 1.00 90.94 179 ARG A CA 1
ATOM 1541 C C . ARG A 1 179 ? -6.321 24.810 34.684 1.00 90.94 179 ARG A C 1
ATOM 1543 O O . ARG A 1 179 ? -5.225 25.224 35.052 1.00 90.94 179 ARG A O 1
ATOM 1550 N N . THR A 1 180 ? -7.348 25.625 34.436 1.00 94.44 180 THR A N 1
ATOM 1551 C CA . THR A 1 180 ? -7.277 27.088 34.624 1.00 94.44 180 THR A CA 1
ATOM 1552 C C . THR A 1 180 ? -6.974 27.469 36.076 1.00 94.44 180 THR A C 1
ATOM 1554 O O . THR A 1 180 ? -6.335 28.486 36.330 1.00 94.44 180 THR A O 1
ATOM 1557 N N . LYS A 1 181 ? -7.373 26.631 37.038 1.00 94.94 181 LYS A N 1
ATOM 1558 C CA . LYS A 1 181 ? -7.082 26.803 38.470 1.00 94.94 181 LYS A CA 1
ATOM 1559 C C . LYS A 1 181 ? -5.732 26.212 38.899 1.00 94.94 181 LYS A C 1
ATOM 1561 O O . LYS A 1 181 ? -5.445 26.186 40.091 1.00 94.94 181 LYS A O 1
ATOM 1566 N N . ASN A 1 182 ? -4.909 25.731 37.960 1.00 93.88 182 ASN A N 1
ATOM 1567 C CA . ASN A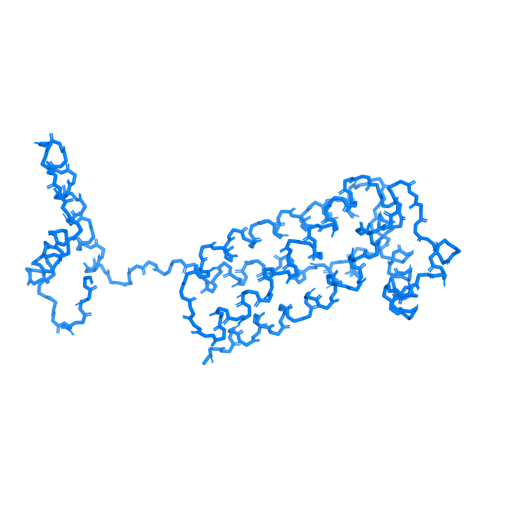 1 182 ? -3.652 25.020 38.223 1.00 93.88 182 ASN A CA 1
ATOM 1568 C C . ASN A 1 182 ? -3.801 23.784 39.130 1.00 93.88 182 ASN A C 1
ATOM 1570 O O . ASN A 1 182 ? -2.849 23.377 39.794 1.00 93.88 182 ASN A O 1
ATOM 1574 N N . ILE A 1 183 ? -4.976 23.150 39.138 1.00 91.56 183 ILE A N 1
ATOM 1575 C CA . ILE A 1 183 ? -5.199 21.926 39.907 1.00 91.56 183 ILE A CA 1
ATOM 1576 C C . ILE A 1 183 ? -4.685 20.734 39.077 1.00 91.56 183 ILE A C 1
ATOM 1578 O O . ILE A 1 183 ? -5.098 20.557 37.923 1.00 91.56 183 ILE A O 1
ATOM 1582 N N . PRO A 1 184 ? -3.756 19.916 39.604 1.00 89.19 184 PRO A N 1
ATOM 1583 C CA . PRO A 1 184 ? -3.333 18.694 38.936 1.00 89.19 184 PRO A CA 1
ATOM 1584 C C . PRO A 1 184 ? -4.448 17.647 39.030 1.00 89.19 184 PRO A C 1
ATOM 1586 O O . PRO A 1 184 ? -4.918 17.319 40.116 1.00 89.19 184 PRO A O 1
ATOM 1589 N N . ILE A 1 185 ? -4.861 17.111 37.882 1.00 91.50 185 ILE A N 1
ATOM 1590 C CA . ILE A 1 185 ? -5.888 16.071 37.785 1.00 91.50 185 ILE A CA 1
ATOM 1591 C C . ILE A 1 185 ? -5.217 14.795 37.282 1.00 91.50 185 ILE A C 1
ATOM 1593 O O . ILE A 1 185 ? -4.589 14.800 36.222 1.00 91.50 185 ILE A O 1
ATOM 1597 N N . SER A 1 186 ? -5.326 13.710 38.047 1.00 91.81 186 SER A N 1
ATOM 1598 C CA . SER A 1 186 ? -4.887 12.385 37.610 1.00 91.81 186 SER A CA 1
ATOM 1599 C C . SER A 1 186 ? -5.926 11.742 36.691 1.00 91.81 186 SER A C 1
ATOM 1601 O O . SER A 1 186 ? -7.109 12.082 36.723 1.00 91.81 186 SER A O 1
ATOM 1603 N N . VAL A 1 187 ? -5.495 10.745 35.916 1.00 85.75 187 VAL A N 1
ATOM 1604 C CA . VAL A 1 187 ? -6.398 9.946 35.070 1.00 85.75 187 VAL A CA 1
ATOM 1605 C C . VAL A 1 187 ? -7.502 9.287 35.904 1.00 85.75 187 VAL A C 1
ATOM 1607 O O . VAL A 1 187 ? -8.660 9.320 35.507 1.00 85.75 187 VAL A O 1
ATOM 1610 N N . SER A 1 188 ? -7.176 8.777 37.097 1.00 89.94 188 SER A N 1
ATOM 1611 C CA . SER A 1 188 ? -8.155 8.160 38.003 1.00 89.94 188 SER A CA 1
ATOM 1612 C C . SER A 1 188 ? -9.251 9.128 38.459 1.00 89.94 188 SER A C 1
ATOM 1614 O O . SER A 1 188 ? -10.414 8.746 38.536 1.00 89.94 188 SER A O 1
ATOM 1616 N N . VAL A 1 189 ? -8.904 10.391 38.721 1.00 90.50 189 VAL A N 1
ATOM 1617 C CA . VAL A 1 189 ? -9.876 11.428 39.098 1.00 90.50 189 VAL A CA 1
ATOM 1618 C C . VAL A 1 189 ? -10.772 11.789 37.913 1.00 90.50 189 VAL A C 1
ATOM 1620 O O . VAL A 1 189 ? -11.972 11.981 38.091 1.00 90.50 189 VAL A O 1
ATOM 1623 N N . LEU A 1 190 ? -10.206 11.844 36.705 1.00 90.06 190 LEU A N 1
ATOM 1624 C CA . LEU A 1 190 ? -10.966 12.102 35.483 1.00 90.06 190 LEU A CA 1
ATOM 1625 C C . LEU A 1 190 ? -11.977 10.978 35.195 1.00 90.06 190 LEU A C 1
ATOM 1627 O O . LEU A 1 190 ? -13.121 11.264 34.855 1.00 90.06 190 LEU A O 1
ATOM 1631 N N . GLN A 1 191 ? -11.576 9.717 35.385 1.00 89.19 191 GLN A N 1
ATOM 1632 C CA . GLN A 1 191 ? -12.452 8.550 35.222 1.00 89.19 191 GLN A CA 1
ATOM 1633 C C . GLN A 1 191 ? -13.589 8.529 36.250 1.00 89.19 191 GLN A C 1
ATOM 1635 O O . GLN A 1 191 ? -14.738 8.285 35.888 1.00 89.19 191 GLN A O 1
ATOM 1640 N N . GLU A 1 192 ? -13.295 8.836 37.517 1.00 90.81 192 GLU A N 1
ATOM 1641 C CA . GLU A 1 192 ? -14.322 8.907 38.562 1.00 90.81 192 GLU A CA 1
ATOM 1642 C C . GLU A 1 192 ? -15.316 10.048 38.300 1.00 90.81 192 GLU A C 1
ATOM 1644 O O . GLU A 1 192 ? -16.519 9.883 38.498 1.00 90.81 192 GLU A O 1
ATOM 1649 N N . TYR A 1 193 ? -14.837 11.195 37.808 1.00 91.06 193 TYR A N 1
ATOM 1650 C CA . TYR A 1 193 ? -15.708 12.302 37.413 1.00 91.06 193 TYR A CA 1
ATOM 1651 C C . TYR A 1 193 ? -16.588 11.934 36.214 1.00 91.06 193 TYR A C 1
ATOM 1653 O O . TYR A 1 193 ? -17.792 12.166 36.256 1.00 91.06 193 TYR A O 1
ATOM 1661 N N . ALA A 1 194 ? -16.026 11.288 35.188 1.00 88.25 194 ALA A N 1
ATOM 1662 C CA . ALA A 1 194 ? -16.798 10.791 34.051 1.00 88.25 194 ALA A CA 1
ATOM 1663 C C . ALA A 1 194 ? -17.900 9.812 34.479 1.00 88.25 194 ALA A C 1
ATOM 1665 O O . ALA A 1 194 ? -19.014 9.888 33.967 1.00 88.25 194 ALA A O 1
ATOM 1666 N N . ARG A 1 195 ? -17.624 8.945 35.463 1.00 87.56 195 ARG A N 1
ATOM 1667 C CA . ARG A 1 195 ? -18.629 8.039 36.031 1.00 87.56 195 ARG A CA 1
ATOM 1668 C C . ARG A 1 195 ? -19.753 8.793 36.745 1.00 87.56 195 ARG A C 1
ATOM 1670 O O . ARG A 1 195 ? -20.912 8.473 36.519 1.00 87.56 195 ARG A O 1
ATOM 1677 N N . LYS A 1 196 ? -19.432 9.821 37.538 1.00 90.50 196 LYS A N 1
ATOM 1678 C CA . LYS A 1 196 ? -20.447 10.670 38.190 1.00 90.50 196 LYS A CA 1
ATOM 1679 C C . LYS A 1 196 ? -21.334 11.398 37.186 1.00 90.50 196 LYS A C 1
ATOM 1681 O O . LYS A 1 196 ? -22.545 11.395 37.341 1.00 90.50 196 LYS A O 1
ATOM 1686 N N . VAL A 1 197 ? -20.742 11.976 36.142 1.00 89.00 197 VAL A N 1
ATOM 1687 C CA . VAL A 1 197 ? -21.502 12.646 35.076 1.00 89.00 197 VAL A CA 1
ATOM 1688 C C . VAL A 1 197 ? -22.424 11.652 34.360 1.00 89.00 197 VAL A C 1
ATOM 1690 O O . VAL A 1 197 ? -23.567 11.984 34.061 1.00 89.00 197 VAL A O 1
ATOM 1693 N N . ALA A 1 198 ? -21.966 10.419 34.126 1.00 85.62 198 ALA A N 1
ATOM 1694 C CA . ALA A 1 198 ? -22.804 9.369 33.548 1.00 85.62 198 ALA A CA 1
ATOM 1695 C C . ALA A 1 198 ? -23.971 8.957 34.470 1.00 85.62 198 ALA A C 1
ATOM 1697 O O . ALA A 1 198 ? -25.077 8.734 33.985 1.00 85.62 198 ALA A O 1
ATOM 1698 N N . GLU A 1 199 ? -23.743 8.887 35.787 1.00 86.00 199 GLU A N 1
ATOM 1699 C CA . GLU A 1 199 ? -24.790 8.629 36.790 1.00 86.00 199 GLU A CA 1
ATOM 1700 C C . GLU A 1 199 ? -25.820 9.774 36.850 1.00 86.00 199 GLU A C 1
ATOM 1702 O O . GLU A 1 199 ? -27.019 9.518 36.930 1.00 86.00 199 GLU A O 1
ATOM 1707 N N . GLU A 1 200 ? -25.375 11.032 36.771 1.00 85.81 200 GLU A N 1
ATOM 1708 C CA . GLU A 1 200 ? -26.239 12.225 36.808 1.00 85.81 200 GLU A CA 1
ATOM 1709 C C . GLU A 1 200 ? -27.117 12.379 35.558 1.00 85.81 200 GLU A C 1
ATOM 1711 O O . GLU A 1 200 ? -28.224 12.911 35.644 1.00 85.81 200 GLU A O 1
ATOM 1716 N N . LEU A 1 201 ? -26.644 11.906 34.403 1.00 80.19 201 LEU A N 1
ATOM 1717 C CA . LEU A 1 201 ? -27.371 11.977 33.133 1.00 80.19 201 LEU A CA 1
ATOM 1718 C C . LEU A 1 201 ? -28.367 10.814 32.925 1.00 80.19 201 LEU A C 1
ATOM 1720 O O . LEU A 1 201 ? -28.938 10.707 31.841 1.00 80.19 201 LEU A O 1
ATOM 1724 N N . ASP A 1 202 ? -28.606 9.987 33.951 1.00 68.31 202 ASP A N 1
ATOM 1725 C CA . ASP A 1 202 ? -29.508 8.823 33.944 1.00 68.31 202 ASP A CA 1
ATOM 1726 C C . ASP A 1 202 ? -29.150 7.809 32.840 1.00 68.31 202 ASP A C 1
ATOM 1728 O O . ASP A 1 202 ? -29.932 7.567 31.917 1.00 68.31 202 ASP A O 1
ATOM 1732 N N . ASP A 1 203 ? -27.953 7.201 32.915 1.00 62.00 203 ASP A N 1
ATOM 1733 C CA . ASP A 1 203 ? -27.605 6.033 32.086 1.00 62.00 203 ASP A CA 1
ATOM 1734 C C . ASP A 1 203 ? -28.548 4.851 32.390 1.00 62.00 203 ASP A C 1
ATOM 1736 O O . ASP A 1 203 ? -28.192 3.895 33.084 1.00 62.00 203 ASP A O 1
ATOM 1740 N N . GLN A 1 204 ? -29.756 4.868 31.823 1.00 54.66 204 GLN A N 1
ATOM 1741 C CA . GLN A 1 204 ? -30.720 3.771 31.926 1.00 54.66 204 GLN A CA 1
ATOM 1742 C C . GLN A 1 204 ? -30.201 2.473 31.283 1.00 54.66 204 GLN A C 1
ATOM 1744 O O . GLN A 1 204 ? -30.819 1.419 31.431 1.00 54.66 204 GLN A O 1
ATOM 1749 N N . SER A 1 205 ? -29.074 2.522 30.560 1.00 54.72 205 SER A N 1
ATOM 1750 C CA . SER A 1 205 ? -28.497 1.370 29.871 1.00 54.72 205 SER A CA 1
ATOM 1751 C C . SER A 1 205 ? -27.493 0.578 30.717 1.00 54.72 205 SER A C 1
ATOM 1753 O O . SER A 1 205 ? -27.193 -0.565 30.359 1.00 54.72 205 SER A O 1
ATOM 1755 N N . GLY A 1 206 ? -26.971 1.154 31.811 1.00 55.56 206 GLY A N 1
ATOM 1756 C CA . GLY A 1 206 ? -25.984 0.525 32.701 1.00 55.56 206 GLY A CA 1
ATOM 1757 C C . GLY A 1 206 ? -24.695 0.060 32.008 1.00 55.56 206 GLY A C 1
ATOM 1758 O O . GLY A 1 206 ? -23.998 -0.815 32.526 1.00 55.56 206 GLY A O 1
ATOM 1759 N N . ASN A 1 207 ? -24.393 0.580 30.815 1.00 55.47 207 ASN A N 1
ATOM 1760 C CA . ASN A 1 207 ? -23.320 0.088 29.947 1.00 55.47 207 ASN A CA 1
ATOM 1761 C C . ASN A 1 207 ? -22.128 1.048 29.836 1.00 55.47 207 ASN A C 1
ATOM 1763 O O . ASN A 1 207 ? -21.154 0.707 29.152 1.00 55.47 207 ASN A O 1
ATOM 1767 N N . PHE A 1 208 ? -22.159 2.213 30.491 1.00 60.66 208 PHE A N 1
ATOM 1768 C CA . PHE A 1 208 ? -21.031 3.137 30.471 1.00 60.66 208 PHE A CA 1
ATOM 1769 C C . PHE A 1 208 ? -19.773 2.519 31.111 1.00 60.66 208 PHE A C 1
ATOM 1771 O O . PHE A 1 208 ? -19.781 2.047 32.249 1.00 60.66 208 PHE A O 1
ATOM 1778 N N . LYS A 1 209 ? -18.662 2.521 30.365 1.00 62.03 209 LYS A N 1
ATOM 1779 C CA . LYS A 1 209 ? -17.333 2.115 30.845 1.00 62.03 209 LYS A CA 1
ATOM 1780 C C . LYS A 1 209 ? -16.374 3.294 30.697 1.00 62.03 209 LYS A C 1
ATOM 1782 O O . LYS A 1 209 ? -16.070 3.677 29.568 1.00 62.03 209 LYS A O 1
ATOM 1787 N N . ALA A 1 210 ? -15.946 3.837 31.839 1.00 55.53 210 ALA A N 1
ATOM 1788 C CA . ALA A 1 210 ? -14.931 4.888 31.965 1.00 55.53 210 ALA A CA 1
ATOM 1789 C C . ALA A 1 210 ? -13.499 4.382 31.701 1.00 55.53 210 ALA A C 1
ATOM 1791 O O . ALA A 1 210 ? -13.277 3.149 31.761 1.00 55.53 210 ALA A O 1
#

Sequence (210 aa):
MQSIDKLIIGTFIVFFTFAITTDYINSVAPVNEEIRNENTSKWLWPPQFVFKLYYWWCENVDPILLHNDAFIKYLNCLSPFLFAPFYLIAIYAIYHKHQWIRIPIILFSLILFFDLNYLFYQALFGKEKAKNIFLFTVGYGYYQLFPLILIYRFWPKKLKDDFSQTINDTVYEWFAAQRTKNIPISVSVLQEYARKVAEELDDQSGNFKA

Secondary structure (DSSP, 8-state):
--HHHHHHHHHHHHHHHHIIIIIHHHHHSPTTS---HHHHTT--SS-HHHHHHHHHHHHHT-THHHH--HHHHHHHHHIIIIIHHHHHHHHHHHHTT-GGGHHHHHHHHHHHHHHHHHHHHHHHHSSS--S-HHHHHHHHHHHHHHHHHHHHHHS----SSHHHHHHHHHHHHHHHHHHHTT----HHHHHHHHHHHHHHTT-TT-----

pLDDT: mean 91.08, std 9.48, range [54.62, 98.44]